Protein AF-A0A7I7SLB0-F1 (afdb_monomer_lite)

Structure (mmCIF, N/CA/C/O backbone):
data_AF-A0A7I7SLB0-F1
#
_entry.id   AF-A0A7I7SLB0-F1
#
loop_
_atom_site.group_PDB
_atom_site.id
_atom_site.type_symbol
_atom_site.label_atom_id
_atom_site.label_alt_id
_atom_site.label_comp_id
_atom_site.label_asym_id
_atom_site.label_entity_id
_atom_site.label_seq_id
_atom_site.pdbx_PDB_ins_code
_atom_site.Cartn_x
_atom_site.Cartn_y
_atom_site.Cartn_z
_atom_site.occupancy
_atom_site.B_iso_or_equiv
_atom_site.auth_seq_id
_atom_site.auth_comp_id
_atom_site.auth_asym_id
_atom_site.auth_atom_id
_atom_site.pdbx_PDB_model_num
ATOM 1 N N . MET A 1 1 ? 15.189 2.594 -5.045 1.00 56.16 1 MET A N 1
ATOM 2 C CA . MET A 1 1 ? 15.603 3.095 -3.711 1.00 56.16 1 MET A CA 1
ATOM 3 C C . MET A 1 1 ? 15.182 4.552 -3.576 1.00 56.16 1 MET A C 1
ATOM 5 O O . MET A 1 1 ? 15.086 5.201 -4.616 1.00 56.16 1 MET A O 1
ATOM 9 N N . PRO A 1 2 ? 14.857 5.050 -2.369 1.00 71.12 2 PRO A N 1
ATOM 10 C CA . PRO A 1 2 ? 14.387 6.417 -2.203 1.00 71.12 2 PRO A CA 1
ATOM 11 C C . PRO A 1 2 ? 15.541 7.383 -2.487 1.00 71.12 2 PRO A C 1
ATOM 13 O O . PRO A 1 2 ? 16.710 7.067 -2.267 1.00 71.12 2 PRO A O 1
ATOM 16 N N . THR A 1 3 ? 15.216 8.560 -3.002 1.00 75.19 3 THR A N 1
ATOM 17 C CA . THR A 1 3 ? 16.165 9.646 -3.260 1.00 75.19 3 THR A CA 1
ATOM 18 C C . THR A 1 3 ? 15.669 10.915 -2.578 1.00 75.19 3 THR A C 1
ATOM 20 O O . THR A 1 3 ? 14.543 10.964 -2.088 1.00 75.19 3 THR A O 1
ATOM 23 N N . ARG A 1 4 ? 16.473 11.986 -2.597 1.00 69.69 4 ARG A N 1
ATOM 24 C CA . ARG A 1 4 ? 16.048 13.303 -2.084 1.00 69.69 4 ARG A CA 1
ATOM 25 C C . ARG A 1 4 ? 14.762 13.831 -2.732 1.00 69.69 4 ARG A C 1
ATOM 27 O O . ARG A 1 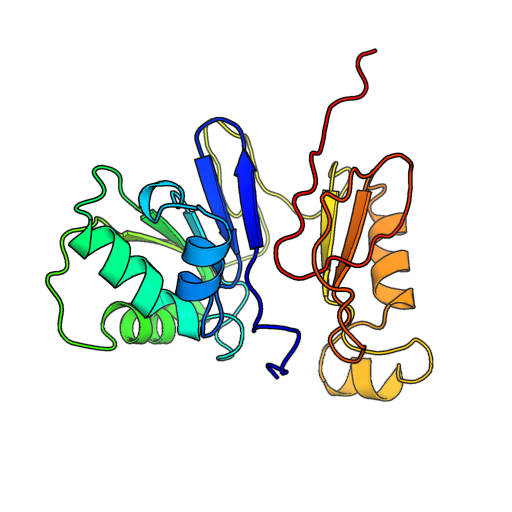4 ? 14.113 14.687 -2.149 1.00 69.69 4 ARG A O 1
ATOM 34 N N . TYR A 1 5 ? 14.420 13.342 -3.923 1.00 70.44 5 TYR A N 1
ATOM 35 C CA . TYR A 1 5 ? 13.317 13.852 -4.736 1.00 70.44 5 TYR A CA 1
ATOM 36 C C . TYR A 1 5 ? 12.238 12.798 -5.020 1.00 70.44 5 TYR A C 1
ATOM 38 O O . TYR A 1 5 ? 11.213 13.122 -5.608 1.00 70.44 5 TYR A O 1
ATOM 46 N N . ARG A 1 6 ? 12.452 11.529 -4.637 1.00 70.81 6 ARG A N 1
ATOM 47 C CA . ARG A 1 6 ? 11.485 10.440 -4.843 1.00 70.81 6 ARG A CA 1
ATOM 48 C C . ARG A 1 6 ? 11.425 9.520 -3.637 1.00 70.81 6 ARG A C 1
ATOM 50 O O . ARG A 1 6 ? 12.444 8.956 -3.243 1.00 70.81 6 ARG A O 1
ATOM 57 N N . ASN A 1 7 ? 10.222 9.313 -3.112 1.00 79.56 7 ASN A N 1
ATOM 58 C CA . ASN A 1 7 ? 9.996 8.307 -2.084 1.00 79.56 7 ASN A CA 1
ATOM 59 C C . ASN A 1 7 ? 9.904 6.885 -2.685 1.00 79.56 7 ASN A C 1
ATOM 61 O O . ASN A 1 7 ? 9.957 6.693 -3.905 1.00 79.56 7 ASN A O 1
ATOM 65 N N . HIS A 1 8 ? 9.770 5.872 -1.827 1.00 82.25 8 HIS A N 1
ATOM 66 C CA . HIS A 1 8 ? 9.360 4.523 -2.222 1.00 82.25 8 HIS A CA 1
ATOM 67 C C . HIS A 1 8 ? 7.996 4.497 -2.946 1.00 82.25 8 HIS A C 1
ATOM 69 O O . HIS A 1 8 ? 7.373 5.541 -3.128 1.00 82.25 8 HIS A O 1
ATOM 75 N N . ASN A 1 9 ? 7.582 3.327 -3.453 1.00 76.31 9 ASN A N 1
ATOM 76 C CA . ASN A 1 9 ? 6.281 3.205 -4.120 1.00 76.31 9 ASN A CA 1
ATOM 77 C C . ASN A 1 9 ? 5.134 3.576 -3.168 1.00 76.31 9 ASN A C 1
ATOM 79 O O . ASN A 1 9 ? 5.293 3.542 -1.946 1.00 76.31 9 ASN A O 1
ATOM 83 N N . GLY A 1 10 ? 4.015 3.986 -3.754 1.00 81.69 10 GLY A N 1
ATOM 84 C CA . GLY A 1 10 ? 2.812 4.374 -3.036 1.00 81.69 10 GLY A CA 1
ATOM 85 C C . GLY A 1 10 ? 1.894 5.167 -3.953 1.00 81.69 10 GLY A C 1
ATOM 86 O O . GLY A 1 10 ? 2.273 6.251 -4.395 1.00 81.69 10 GLY A O 1
ATOM 87 N N . TYR A 1 11 ? 0.707 4.634 -4.225 1.00 84.62 11 TYR A N 1
ATOM 88 C CA . TYR A 1 11 ? -0.322 5.297 -5.026 1.00 84.62 11 TYR A CA 1
ATOM 89 C C . TYR A 1 11 ? -1.647 5.221 -4.292 1.00 84.62 11 TYR A C 1
ATOM 91 O O . TYR A 1 11 ? -2.044 4.133 -3.889 1.00 84.62 11 TYR A O 1
ATOM 99 N N . LEU A 1 12 ? -2.328 6.349 -4.127 1.00 84.44 12 LEU A N 1
ATOM 100 C CA . LEU A 1 12 ? -3.707 6.353 -3.661 1.00 84.44 12 LEU A CA 1
ATOM 101 C C . LEU A 1 12 ? -4.613 6.638 -4.854 1.00 84.44 12 LEU A C 1
ATOM 103 O O . LEU A 1 12 ? -4.584 7.740 -5.396 1.00 84.44 12 LEU A O 1
ATOM 107 N N . LEU A 1 13 ? -5.411 5.649 -5.240 1.00 82.75 13 LEU A N 1
ATOM 108 C CA . LEU A 1 13 ? -6.536 5.842 -6.143 1.00 82.75 13 LEU A CA 1
ATOM 109 C C . LEU A 1 13 ? -7.750 6.224 -5.303 1.00 82.75 13 LEU A C 1
ATOM 111 O O . LEU A 1 13 ? -8.068 5.528 -4.343 1.00 82.75 13 LEU A O 1
ATOM 115 N N . ARG A 1 14 ? -8.420 7.314 -5.665 1.00 77.75 14 ARG A N 1
ATOM 116 C CA . ARG A 1 14 ? -9.717 7.686 -5.099 1.00 77.75 14 ARG A CA 1
ATOM 117 C C . ARG A 1 14 ? -10.777 7.383 -6.144 1.00 77.75 14 ARG A C 1
ATOM 119 O O . ARG A 1 14 ? -10.671 7.890 -7.258 1.00 77.75 14 ARG A O 1
ATOM 126 N N . TRP A 1 15 ? -11.748 6.558 -5.786 1.00 73.88 15 TRP A N 1
ATOM 127 C CA . TRP A 1 15 ? -12.852 6.167 -6.647 1.00 73.88 15 TRP A CA 1
ATOM 128 C C . TRP A 1 15 ? -14.144 6.266 -5.849 1.00 73.88 15 TRP A C 1
ATOM 130 O O . TRP A 1 15 ? -14.329 5.530 -4.880 1.00 73.88 15 TRP A O 1
ATOM 140 N N . ASP A 1 16 ? -15.008 7.203 -6.234 1.00 78.69 16 ASP A N 1
ATOM 141 C CA . ASP A 1 16 ? -16.176 7.597 -5.446 1.00 78.69 16 ASP A CA 1
ATOM 142 C C . ASP A 1 16 ? -15.786 7.886 -3.979 1.00 78.69 16 ASP A C 1
ATOM 144 O O . ASP A 1 16 ? -14.916 8.725 -3.714 1.00 78.69 16 ASP A O 1
ATOM 148 N N . ASP A 1 17 ? -16.395 7.168 -3.034 1.00 80.50 17 ASP A N 1
ATOM 149 C CA . ASP A 1 17 ? -16.146 7.283 -1.595 1.00 80.50 17 ASP A CA 1
ATOM 150 C C . ASP A 1 17 ? -15.058 6.316 -1.082 1.00 80.50 17 ASP A C 1
ATOM 152 O O . ASP A 1 17 ? -14.778 6.284 0.118 1.00 80.50 17 ASP A O 1
ATOM 156 N N . GLU A 1 18 ? -14.422 5.527 -1.960 1.00 79.38 18 GLU A N 1
ATOM 157 C CA . GLU A 1 18 ? -13.349 4.599 -1.595 1.00 79.38 18 GLU A CA 1
ATOM 158 C C . GLU A 1 18 ? -11.957 5.111 -1.995 1.00 79.38 18 GLU A C 1
ATOM 160 O O . GLU A 1 18 ? -11.724 5.626 -3.091 1.00 79.38 18 GLU A O 1
ATOM 165 N N . GLY A 1 19 ? -10.978 4.902 -1.114 1.00 85.50 19 GLY A N 1
ATOM 166 C CA . GLY A 1 19 ? -9.562 5.051 -1.424 1.00 85.50 19 GLY A CA 1
ATOM 167 C C . GLY A 1 19 ? -8.800 3.728 -1.371 1.00 85.50 19 GLY A C 1
ATOM 168 O O . GLY A 1 19 ? -8.801 3.013 -0.363 1.00 85.50 19 GLY A O 1
ATOM 169 N N . LEU A 1 20 ? -8.112 3.422 -2.470 1.00 88.81 20 LEU A N 1
ATOM 170 C CA . LEU A 1 20 ? -7.298 2.228 -2.660 1.00 88.81 20 LEU A CA 1
ATOM 171 C C . LEU A 1 20 ? -5.818 2.620 -2.648 1.00 88.81 20 LEU A C 1
ATOM 173 O O . LEU A 1 20 ? -5.326 3.287 -3.562 1.00 88.81 20 LEU A O 1
ATOM 177 N N . LEU A 1 21 ? -5.101 2.212 -1.603 1.00 90.88 21 LEU A N 1
ATOM 178 C CA . LEU A 1 21 ? -3.679 2.479 -1.430 1.00 90.88 21 LEU A CA 1
ATOM 179 C C . LEU A 1 21 ? -2.849 1.295 -1.933 1.00 90.88 21 LEU A C 1
ATOM 181 O O . LEU A 1 21 ? -2.798 0.246 -1.292 1.00 90.88 21 LEU A O 1
ATOM 185 N N . PHE A 1 22 ? -2.154 1.486 -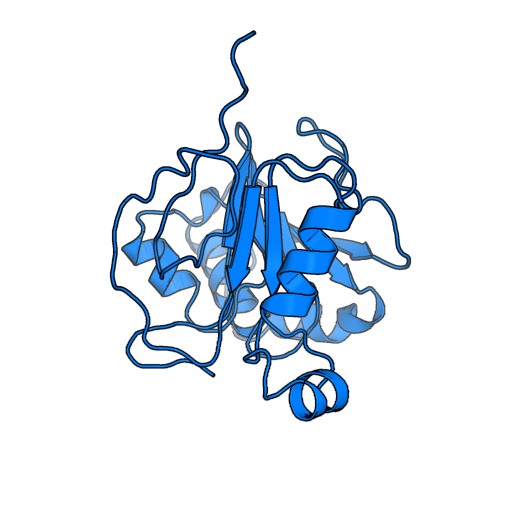3.048 1.00 89.75 22 PHE A N 1
ATOM 186 C CA . PHE A 1 22 ? -1.284 0.490 -3.660 1.00 89.75 22 PHE A CA 1
ATOM 187 C C . PHE A 1 22 ? 0.165 0.659 -3.212 1.00 89.75 22 PHE A C 1
ATOM 189 O O . PHE A 1 22 ? 0.726 1.757 -3.283 1.00 89.75 22 PHE A O 1
ATOM 196 N N . ASP A 1 23 ? 0.776 -0.451 -2.803 1.00 91.19 23 ASP A N 1
ATOM 197 C CA . ASP A 1 23 ? 2.200 -0.606 -2.517 1.00 91.19 23 ASP A CA 1
ATOM 198 C C . ASP A 1 23 ? 2.812 0.513 -1.660 1.00 91.19 23 ASP A C 1
ATOM 200 O O . ASP A 1 23 ? 3.794 1.136 -2.082 1.00 91.19 23 ASP A O 1
ATOM 204 N N . PRO A 1 24 ? 2.282 0.800 -0.453 1.00 92.94 24 PRO A N 1
ATOM 205 C CA . PRO A 1 24 ? 2.878 1.796 0.416 1.00 92.94 24 PRO A CA 1
ATOM 206 C C . PRO A 1 24 ? 4.241 1.319 0.928 1.00 92.94 24 PRO A C 1
ATOM 208 O O . PRO A 1 24 ? 4.360 0.600 1.923 1.00 92.94 24 PRO A O 1
ATOM 211 N N . GLY A 1 25 ? 5.303 1.773 0.273 1.00 91.12 25 GLY A N 1
ATOM 212 C CA . GLY A 1 25 ? 6.666 1.629 0.751 1.00 91.12 25 GLY A CA 1
ATOM 213 C C . GLY A 1 25 ? 6.981 2.549 1.935 1.00 91.12 25 GLY A C 1
ATOM 214 O O . GLY A 1 25 ? 6.149 3.311 2.434 1.00 91.12 25 GLY A O 1
ATOM 215 N N . GLY A 1 26 ? 8.225 2.481 2.415 1.00 90.75 26 GLY A N 1
ATOM 216 C CA . GLY A 1 26 ? 8.673 3.324 3.526 1.00 90.75 26 GLY A CA 1
ATOM 217 C C . GLY A 1 26 ? 8.403 4.814 3.270 1.00 90.75 26 GLY A C 1
ATOM 218 O O . GLY A 1 26 ? 8.649 5.324 2.179 1.00 90.75 26 GLY A O 1
ATOM 219 N N . GLY A 1 27 ? 7.878 5.522 4.273 1.00 88.06 27 GLY A N 1
ATOM 220 C CA . GLY A 1 27 ? 7.612 6.964 4.198 1.00 88.06 27 GLY A CA 1
ATOM 221 C C . GLY A 1 27 ? 6.264 7.372 3.586 1.00 88.06 27 GLY A C 1
ATOM 222 O O . GLY A 1 27 ? 5.954 8.563 3.618 1.00 88.06 27 GLY A O 1
ATOM 223 N N . THR A 1 28 ? 5.433 6.440 3.097 1.00 91.19 28 THR A N 1
ATOM 224 C CA . THR A 1 28 ? 4.116 6.764 2.503 1.00 91.19 28 THR A CA 1
ATOM 225 C C . THR A 1 28 ? 3.221 7.577 3.436 1.00 91.19 28 THR A C 1
ATOM 227 O O . THR A 1 28 ? 2.648 8.572 3.007 1.00 91.19 28 THR A O 1
ATOM 230 N N . ARG A 1 29 ? 3.198 7.272 4.740 1.00 91.62 29 ARG A N 1
ATOM 231 C CA . ARG A 1 29 ? 2.466 8.077 5.737 1.00 91.62 29 ARG A CA 1
ATOM 232 C C . ARG A 1 29 ? 2.903 9.548 5.746 1.00 91.62 29 ARG A C 1
ATOM 234 O O . ARG A 1 29 ? 2.075 10.441 5.867 1.00 91.62 29 ARG A O 1
ATOM 241 N N . CYS A 1 30 ? 4.203 9.821 5.630 1.00 90.25 30 CYS A N 1
ATOM 242 C CA . CYS A 1 30 ? 4.691 11.200 5.562 1.00 90.25 30 CYS A CA 1
ATOM 243 C C . CYS A 1 30 ? 4.232 11.885 4.271 1.00 90.25 30 CYS A C 1
ATOM 245 O O . CYS A 1 30 ? 3.853 13.048 4.318 1.00 90.25 30 CYS A O 1
ATOM 247 N N . GLN A 1 31 ? 4.220 11.164 3.146 1.00 86.81 31 GLN A N 1
ATOM 248 C CA . GLN A 1 31 ? 3.714 11.696 1.878 1.00 86.81 31 GLN A CA 1
ATOM 249 C C . GLN A 1 31 ? 2.215 11.998 1.936 1.00 86.81 31 GLN A C 1
ATOM 251 O O . GLN A 1 31 ? 1.805 13.054 1.475 1.00 86.81 31 GLN A O 1
ATOM 256 N N . MET A 1 32 ? 1.416 11.145 2.580 1.00 89.12 32 MET A N 1
ATOM 257 C CA . MET A 1 32 ? -0.011 11.407 2.797 1.00 89.12 32 MET A CA 1
ATOM 258 C C . MET A 1 32 ? -0.242 12.688 3.603 1.00 89.12 32 MET A C 1
ATOM 260 O O . MET A 1 32 ? -1.046 13.518 3.200 1.00 89.12 32 MET A O 1
ATOM 264 N N . VAL A 1 33 ? 0.517 12.901 4.687 1.00 89.19 33 VAL A N 1
ATOM 265 C CA . VAL A 1 33 ? 0.439 14.146 5.474 1.00 89.19 33 VAL A CA 1
ATOM 266 C C . VAL A 1 33 ? 0.789 15.368 4.622 1.00 89.19 33 VAL A C 1
ATOM 268 O O . VAL A 1 33 ? 0.081 16.368 4.681 1.00 89.19 33 VAL A O 1
ATOM 271 N N . LEU A 1 34 ? 1.852 15.290 3.814 1.00 85.56 34 LEU A N 1
ATOM 272 C CA . LEU A 1 34 ? 2.249 16.382 2.917 1.00 85.56 34 LEU A CA 1
ATOM 273 C C . LEU A 1 34 ? 1.196 16.665 1.836 1.00 85.56 34 LEU A C 1
ATOM 275 O O . LEU A 1 34 ? 1.006 17.819 1.469 1.00 85.56 34 LEU A O 1
ATOM 279 N N . ALA A 1 35 ? 0.504 15.629 1.361 1.00 80.06 35 ALA A N 1
ATOM 280 C CA . ALA A 1 35 ? -0.576 15.725 0.384 1.00 80.06 35 ALA A CA 1
ATOM 281 C C . ALA A 1 35 ? -1.946 16.064 1.008 1.00 80.06 35 ALA A C 1
ATOM 283 O O . ALA A 1 35 ? -2.939 16.137 0.292 1.00 80.06 35 ALA A O 1
ATOM 284 N N . GLY A 1 36 ? -2.037 16.250 2.331 1.00 87.38 36 GLY A N 1
ATOM 285 C CA . GLY A 1 36 ? -3.309 16.519 3.012 1.00 87.38 36 GLY A CA 1
ATOM 286 C C . GLY A 1 36 ? -4.292 15.340 3.004 1.00 87.38 36 GLY A C 1
ATOM 287 O O . GLY A 1 36 ? -5.491 15.538 3.182 1.00 87.38 36 GLY A O 1
ATOM 288 N N . VAL A 1 37 ? -3.804 14.114 2.805 1.00 90.31 37 VAL A N 1
ATOM 289 C CA . VAL A 1 37 ? -4.620 12.897 2.751 1.00 90.31 37 VAL A CA 1
ATOM 290 C C . VAL A 1 37 ? -4.703 12.253 4.144 1.00 90.31 37 VAL A C 1
ATOM 292 O O . VAL A 1 37 ? -3.669 11.847 4.687 1.00 90.31 37 VAL A O 1
ATOM 295 N N . PRO A 1 38 ? -5.904 12.121 4.739 1.00 93.69 38 PRO A N 1
ATOM 296 C CA . PRO A 1 38 ? -6.071 11.478 6.039 1.00 93.69 38 PRO A CA 1
ATOM 297 C C . PRO A 1 38 ? -5.970 9.948 5.940 1.00 93.69 38 PRO A C 1
ATOM 299 O O . PRO A 1 38 ? -6.207 9.359 4.889 1.00 93.69 38 PRO A O 1
ATOM 302 N N . ALA A 1 39 ? -5.669 9.280 7.058 1.00 94.00 39 ALA A N 1
ATOM 303 C CA . ALA A 1 39 ? -5.638 7.814 7.114 1.00 94.00 39 ALA A CA 1
ATOM 304 C C . ALA A 1 39 ? -7.022 7.173 6.889 1.00 94.00 39 ALA A C 1
ATOM 306 O O . ALA A 1 39 ? -7.097 6.070 6.357 1.00 94.00 39 ALA A O 1
ATOM 307 N N . SER A 1 40 ? -8.105 7.886 7.223 1.00 95.12 40 SER A N 1
ATOM 308 C CA . SER A 1 40 ? -9.486 7.481 6.922 1.00 95.12 40 SER A CA 1
ATOM 309 C C . SER A 1 40 ? -9.807 7.465 5.427 1.00 95.12 40 SER A C 1
ATOM 311 O O . SER A 1 40 ? -10.793 6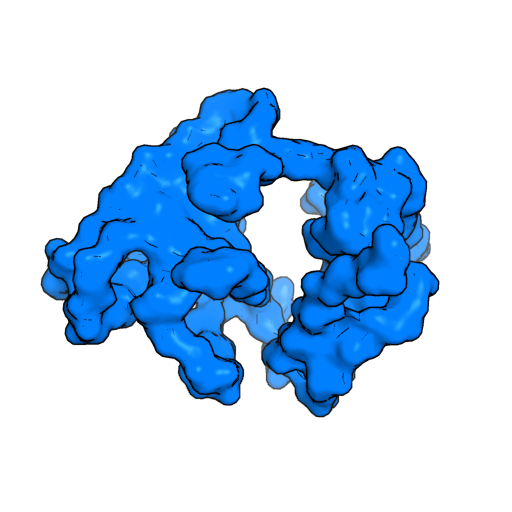.870 5.026 1.00 95.12 40 SER A O 1
ATOM 313 N N . ALA A 1 41 ? -8.976 8.071 4.575 1.00 93.62 41 ALA A N 1
ATOM 314 C CA . ALA A 1 41 ? -9.142 7.949 3.129 1.00 93.62 41 ALA A CA 1
ATOM 315 C C . ALA A 1 41 ? -8.668 6.587 2.589 1.00 93.62 41 ALA A C 1
ATOM 317 O O . ALA A 1 41 ? -8.673 6.394 1.382 1.00 93.62 41 ALA A O 1
ATOM 318 N N . VAL A 1 42 ? -8.181 5.669 3.433 1.00 95.12 42 VAL A N 1
ATOM 319 C CA . VAL A 1 42 ? -7.694 4.350 3.007 1.00 95.12 42 VAL A CA 1
ATOM 320 C C . VAL A 1 42 ? -8.708 3.284 3.398 1.00 95.12 42 VAL A C 1
ATOM 322 O O . VAL A 1 42 ? -8.741 2.838 4.542 1.00 95.12 42 VAL A O 1
ATOM 325 N N . ASN A 1 43 ? -9.504 2.840 2.431 1.00 94.06 43 ASN A N 1
ATOM 326 C CA . ASN A 1 43 ? -10.468 1.749 2.592 1.00 94.06 43 ASN A CA 1
ATOM 327 C C . ASN A 1 43 ? -9.846 0.404 2.204 1.00 94.06 43 ASN A C 1
ATOM 329 O O . ASN A 1 43 ? -10.182 -0.638 2.772 1.00 94.06 43 ASN A O 1
ATOM 333 N N . ARG A 1 44 ? -8.916 0.423 1.242 1.00 92.69 44 ARG A N 1
ATOM 334 C CA . ARG A 1 44 ? -8.235 -0.775 0.747 1.00 92.69 44 ARG A CA 1
ATOM 335 C C . ARG A 1 44 ? -6.733 -0.578 0.703 1.00 92.69 44 ARG A C 1
ATOM 337 O O . ARG A 1 44 ? -6.239 0.472 0.301 1.00 92.69 44 ARG A O 1
ATOM 344 N N . LEU A 1 45 ? -6.014 -1.615 1.104 1.00 94.19 45 LEU A N 1
ATOM 345 C CA . LEU A 1 45 ? -4.565 -1.698 1.067 1.00 94.19 45 LEU A CA 1
ATOM 346 C C . LEU A 1 45 ? -4.174 -2.813 0.100 1.00 94.19 45 LEU A C 1
ATOM 348 O O . LEU A 1 45 ? -4.426 -3.977 0.380 1.00 94.19 45 LEU A O 1
ATOM 352 N N . CYS A 1 46 ? -3.545 -2.466 -1.015 1.00 93.44 46 CYS A N 1
ATOM 353 C CA . CYS A 1 46 ? -3.217 -3.406 -2.080 1.00 93.44 46 CYS A CA 1
ATOM 354 C C . CYS A 1 46 ? -1.699 -3.565 -2.185 1.00 93.44 46 CYS A C 1
ATOM 356 O O . CYS A 1 46 ? -0.996 -2.605 -2.491 1.00 93.44 46 CYS A O 1
ATOM 358 N N . LEU A 1 47 ? -1.184 -4.767 -1.943 1.00 90.00 47 LEU A N 1
ATOM 359 C CA . LEU A 1 47 ? 0.232 -5.092 -2.087 1.00 90.00 47 LEU A CA 1
ATOM 360 C C . LEU A 1 47 ? 0.426 -6.005 -3.288 1.00 90.00 47 LEU A C 1
ATOM 362 O O . LEU A 1 47 ? -0.143 -7.090 -3.348 1.00 90.00 47 LEU A O 1
ATOM 366 N N . THR A 1 48 ? 1.282 -5.601 -4.217 1.00 84.69 48 THR A N 1
ATOM 367 C CA . THR A 1 48 ? 1.672 -6.442 -5.350 1.00 84.69 48 THR A CA 1
ATOM 368 C C . THR A 1 48 ? 2.637 -7.539 -4.907 1.00 84.69 48 THR A C 1
ATOM 370 O O . THR A 1 48 ? 2.559 -8.664 -5.390 1.00 84.69 48 THR A O 1
ATOM 373 N N . HIS A 1 49 ? 3.548 -7.229 -3.978 1.00 86.56 49 HIS A N 1
ATOM 374 C CA . HIS A 1 49 ? 4.524 -8.157 -3.402 1.00 86.56 49 HIS A CA 1
ATOM 375 C C . HIS A 1 49 ? 5.210 -7.558 -2.155 1.00 86.56 49 HIS A C 1
ATOM 377 O O . HIS A 1 49 ? 5.017 -6.394 -1.809 1.00 86.56 49 HIS A O 1
ATOM 383 N N . PHE A 1 50 ? 6.054 -8.345 -1.475 1.00 91.56 50 PHE A N 1
ATOM 384 C CA . PHE A 1 50 ? 6.638 -8.002 -0.165 1.00 91.56 50 PHE A CA 1
ATOM 385 C C . PHE A 1 50 ? 8.101 -7.533 -0.210 1.00 91.56 50 PHE A C 1
ATOM 387 O O . PHE A 1 50 ? 8.856 -7.717 0.746 1.00 91.56 50 PHE A O 1
ATOM 394 N N . HIS A 1 51 ? 8.531 -6.891 -1.299 1.00 89.81 51 HIS A N 1
ATOM 395 C CA . HIS A 1 51 ? 9.794 -6.155 -1.257 1.00 89.81 51 HIS A CA 1
ATOM 396 C C . HIS A 1 51 ? 9.627 -4.873 -0.439 1.00 89.81 51 HIS A C 1
ATOM 398 O O . HIS A 1 51 ? 8.635 -4.157 -0.569 1.00 89.81 51 HIS A O 1
ATOM 404 N N . GLY A 1 52 ? 10.631 -4.523 0.371 1.00 83.25 52 GLY A N 1
ATOM 405 C CA . GLY A 1 52 ? 10.479 -3.450 1.360 1.00 83.25 52 GLY A CA 1
ATOM 406 C C . GLY A 1 52 ? 10.091 -2.078 0.784 1.00 83.25 52 GLY A C 1
ATOM 407 O O . GLY A 1 52 ? 9.428 -1.280 1.446 1.00 83.25 52 GLY A O 1
ATOM 408 N N . TYR A 1 53 ? 10.423 -1.813 -0.481 1.00 83.94 53 TYR A N 1
ATOM 409 C CA . TYR A 1 53 ? 10.052 -0.579 -1.174 1.00 83.94 53 TYR A CA 1
ATOM 410 C C . TYR A 1 53 ? 8.588 -0.514 -1.650 1.00 83.94 53 TYR A C 1
ATOM 412 O O . TYR A 1 53 ? 8.207 0.527 -2.185 1.00 83.94 53 TYR A O 1
ATOM 420 N N . HIS A 1 54 ? 7.800 -1.571 -1.430 1.00 87.19 54 HIS A N 1
ATOM 421 C CA . HIS A 1 54 ? 6.352 -1.654 -1.663 1.00 87.19 54 HIS A CA 1
ATOM 422 C C . HIS A 1 54 ? 5.544 -1.841 -0.370 1.00 87.19 54 HIS A C 1
ATOM 424 O O . HIS A 1 54 ? 4.368 -1.514 -0.348 1.00 87.19 54 HIS A O 1
ATOM 430 N N . CYS A 1 55 ? 6.138 -2.365 0.709 1.00 94.44 55 CYS A N 1
ATOM 431 C CA . CYS A 1 55 ? 5.348 -2.806 1.867 1.00 94.44 55 CYS A CA 1
ATOM 432 C C . CYS A 1 55 ? 5.778 -2.230 3.227 1.00 94.44 55 CYS A C 1
ATOM 434 O O . CYS A 1 55 ? 5.043 -2.365 4.202 1.00 94.44 55 CYS A O 1
ATOM 436 N N . LEU A 1 56 ? 6.938 -1.569 3.346 1.00 95.88 56 LEU A N 1
ATOM 437 C CA . LEU A 1 56 ? 7.394 -1.042 4.647 1.00 95.88 56 LEU A CA 1
ATOM 438 C C . LEU A 1 56 ? 6.575 0.152 5.168 1.00 95.88 56 LEU A C 1
ATOM 440 O O . LEU A 1 56 ? 6.777 0.579 6.302 1.00 95.88 56 LEU A O 1
ATOM 444 N N . GLY A 1 57 ? 5.659 0.702 4.374 1.00 95.69 57 GLY A N 1
ATOM 445 C CA . GLY A 1 57 ? 4.702 1.718 4.809 1.00 95.69 57 GLY A CA 1
ATOM 446 C C . GLY A 1 57 ? 3.472 1.137 5.506 1.00 95.69 57 GLY A C 1
ATOM 447 O O . GLY A 1 57 ? 2.857 1.850 6.296 1.00 95.69 57 GLY A O 1
ATOM 448 N N . VAL A 1 58 ? 3.153 -0.145 5.284 1.00 97.69 58 VAL A N 1
ATOM 449 C CA . VAL A 1 58 ? 1.981 -0.834 5.858 1.00 97.69 58 VAL A CA 1
ATOM 450 C C . VAL A 1 58 ? 1.850 -0.652 7.375 1.00 97.69 58 VAL A C 1
ATOM 452 O O . VAL A 1 58 ? 0.774 -0.232 7.804 1.00 97.69 58 VAL A O 1
ATOM 455 N N . PRO A 1 59 ? 2.903 -0.868 8.196 1.00 97.88 59 PRO A N 1
ATOM 456 C CA . PRO A 1 59 ? 2.777 -0.708 9.644 1.00 97.88 59 PRO A CA 1
ATOM 457 C C . PRO A 1 59 ? 2.339 0.712 10.020 1.00 97.88 59 PRO A C 1
ATOM 459 O O . PRO A 1 59 ? 1.454 0.897 10.848 1.00 97.88 59 PRO A O 1
ATOM 462 N N . GLY A 1 60 ? 2.911 1.726 9.362 1.00 96.06 60 GLY A N 1
ATOM 463 C CA . GLY A 1 60 ? 2.608 3.130 9.636 1.00 96.06 60 GLY A CA 1
ATOM 464 C C . GLY A 1 60 ? 1.197 3.549 9.221 1.00 96.06 60 GLY A C 1
ATOM 465 O O . GLY A 1 60 ? 0.642 4.448 9.847 1.00 96.06 60 GLY A O 1
ATOM 466 N N . ILE A 1 61 ? 0.621 2.911 8.198 1.00 97.00 61 ILE A N 1
ATOM 467 C CA . ILE A 1 61 ? -0.775 3.129 7.796 1.00 97.00 61 ILE A CA 1
ATOM 468 C C . ILE A 1 61 ? -1.717 2.525 8.835 1.00 97.00 61 ILE A C 1
ATOM 470 O O . ILE A 1 61 ? -2.514 3.256 9.410 1.00 97.00 61 ILE A O 1
ATOM 474 N N . ILE A 1 62 ? -1.566 1.234 9.150 1.00 97.94 62 ILE A N 1
ATOM 475 C CA . ILE A 1 62 ? -2.451 0.525 10.091 1.00 97.94 62 ILE A CA 1
ATOM 476 C C . ILE A 1 62 ? -2.411 1.176 11.476 1.00 97.94 62 ILE A C 1
ATOM 478 O O . ILE A 1 62 ? -3.449 1.492 12.052 1.00 97.94 62 ILE A O 1
ATOM 482 N N . GLN A 1 63 ? -1.211 1.451 11.991 1.00 97.44 63 GLN A N 1
ATOM 483 C CA . GLN A 1 63 ? -1.050 2.090 13.298 1.00 97.44 63 GLN A CA 1
ATOM 484 C C . GLN A 1 63 ? -1.679 3.479 13.334 1.00 97.44 63 GLN A C 1
ATOM 486 O O . GLN A 1 63 ? -2.260 3.865 14.349 1.00 97.44 63 GLN A O 1
ATOM 491 N N . ARG A 1 64 ? -1.574 4.236 12.234 1.00 96.69 64 ARG A N 1
ATOM 492 C CA . ARG A 1 64 ? -2.188 5.557 12.156 1.00 96.69 64 ARG A CA 1
ATOM 493 C C . ARG A 1 64 ? -3.709 5.464 12.103 1.00 96.69 64 ARG A C 1
ATOM 495 O O . ARG A 1 64 ? -4.353 6.209 12.830 1.00 96.69 64 ARG A O 1
ATOM 502 N N . SER A 1 65 ? -4.266 4.544 11.321 1.00 97.69 65 SER A N 1
ATOM 503 C CA . SER A 1 65 ? -5.714 4.325 11.257 1.00 97.69 65 SER A CA 1
ATOM 504 C C . SER A 1 65 ? -6.291 3.892 12.609 1.00 97.69 65 SER A C 1
ATOM 506 O O . SER A 1 65 ? -7.329 4.405 13.021 1.00 97.69 65 SER A O 1
ATOM 508 N N . SER A 1 66 ? -5.585 3.032 13.351 1.00 97.69 66 SER A N 1
ATOM 509 C CA . SER A 1 66 ? -5.960 2.678 14.725 1.00 97.69 66 SER A CA 1
ATOM 510 C C . SER A 1 66 ? -5.894 3.870 15.685 1.00 97.69 66 SER A C 1
ATOM 512 O O . SER A 1 66 ? -6.816 4.088 16.476 1.00 97.69 66 SER A O 1
ATOM 514 N N . LEU A 1 67 ? -4.826 4.674 15.606 1.00 96.88 67 LEU A N 1
ATOM 515 C CA . LEU A 1 67 ? -4.660 5.872 16.435 1.00 96.88 67 LEU A CA 1
ATOM 516 C C . LEU A 1 67 ? -5.771 6.900 16.185 1.00 96.88 67 LEU A C 1
ATOM 518 O O . LEU A 1 67 ? -6.308 7.459 17.140 1.00 96.88 67 LEU A O 1
ATOM 522 N N . ASP A 1 68 ? -6.122 7.117 14.918 1.00 96.88 68 ASP A N 1
ATOM 523 C CA . ASP A 1 68 ? -7.177 8.043 14.497 1.00 96.88 68 ASP A CA 1
ATOM 524 C C . ASP A 1 68 ? -8.590 7.466 14.721 1.00 96.88 68 ASP A C 1
ATOM 526 O O . ASP A 1 68 ? -9.572 8.183 14.542 1.00 96.88 68 ASP A O 1
ATOM 530 N N . ARG A 1 69 ? -8.700 6.199 15.157 1.00 96.88 69 ARG A N 1
ATOM 531 C CA . ARG A 1 69 ? -9.962 5.469 15.369 1.00 96.88 69 ARG A CA 1
ATOM 532 C C . ARG A 1 69 ? -10.867 5.495 14.139 1.00 96.88 69 ARG A C 1
ATOM 534 O O . ARG A 1 69 ? -12.057 5.780 14.251 1.00 96.88 69 ARG A O 1
ATOM 541 N N . VAL A 1 70 ? -10.283 5.194 12.981 1.00 97.19 70 VAL A N 1
ATOM 542 C CA . VAL A 1 70 ? -11.033 5.020 11.732 1.00 97.19 70 VAL A CA 1
ATOM 543 C C . VAL A 1 70 ? -12.175 4.024 11.964 1.00 97.19 70 VAL A C 1
ATOM 545 O O . VAL A 1 70 ? -11.967 2.955 12.540 1.00 97.19 70 VAL A O 1
ATOM 548 N N . ASP A 1 71 ? -13.383 4.412 11.565 1.00 96.06 71 ASP A N 1
ATOM 549 C CA . ASP A 1 71 ? -14.644 3.741 11.900 1.00 96.06 71 ASP A CA 1
ATOM 550 C C . ASP A 1 71 ? -15.054 2.652 10.897 1.00 96.06 71 ASP A C 1
ATOM 552 O O . ASP A 1 71 ? -15.990 1.892 11.149 1.00 96.06 71 ASP A O 1
ATOM 556 N N . HIS A 1 72 ? -14.319 2.524 9.794 1.00 95.25 72 HIS A N 1
ATOM 557 C CA . HIS A 1 72 ? -14.477 1.465 8.807 1.00 95.25 72 HIS A CA 1
ATOM 558 C C . HIS A 1 72 ? -13.264 0.519 8.794 1.00 95.25 72 HIS A C 1
ATOM 560 O O . HIS A 1 72 ? -12.140 0.920 9.112 1.00 95.25 72 HIS A O 1
ATOM 566 N N . PRO A 1 73 ? -13.453 -0.756 8.407 1.00 96.88 73 PRO A N 1
ATOM 567 C CA . PRO A 1 73 ? -12.334 -1.665 8.235 1.00 96.88 73 PRO A CA 1
ATOM 568 C C . PRO A 1 73 ? -11.480 -1.281 7.018 1.00 96.88 73 PRO A C 1
ATOM 570 O O . PRO A 1 73 ? -11.956 -0.652 6.071 1.00 96.88 73 PRO A O 1
ATOM 573 N N . ILE A 1 74 ? -10.225 -1.725 7.031 1.00 97.44 74 ILE A N 1
ATOM 574 C CA . ILE A 1 74 ? -9.321 -1.709 5.880 1.00 97.44 74 ILE A CA 1
ATOM 575 C C . ILE A 1 74 ? -9.286 -3.117 5.289 1.00 97.44 74 ILE A C 1
ATOM 577 O O . ILE A 1 74 ? -8.937 -4.072 5.986 1.00 97.44 74 ILE A O 1
ATOM 581 N N . SER A 1 75 ? -9.622 -3.255 4.007 1.00 96.06 75 SER A N 1
ATOM 582 C CA . SER A 1 75 ? -9.477 -4.531 3.291 1.00 96.06 75 SER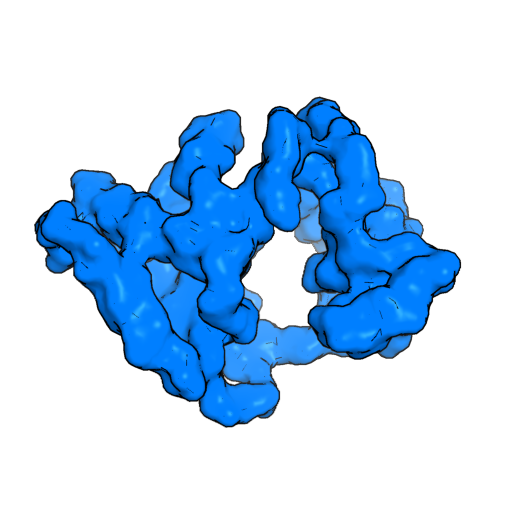 A CA 1
ATOM 583 C C . SER A 1 75 ? -8.067 -4.634 2.710 1.00 96.06 75 SER A C 1
ATOM 585 O O . SER A 1 75 ? -7.643 -3.755 1.961 1.00 96.06 75 SER A O 1
ATOM 587 N N . ALA A 1 76 ? -7.318 -5.663 3.087 1.00 96.19 76 ALA A N 1
ATOM 588 C CA . ALA A 1 76 ? -5.929 -5.863 2.710 1.00 96.19 76 ALA A CA 1
ATOM 589 C C . ALA A 1 76 ? -5.799 -6.970 1.660 1.00 96.19 76 ALA A C 1
ATOM 591 O O . ALA A 1 76 ? -5.999 -8.142 1.963 1.00 96.19 76 ALA A O 1
ATOM 592 N N . HIS A 1 77 ? -5.400 -6.578 0.455 1.00 92.81 77 HIS A N 1
ATOM 593 C CA . HIS A 1 77 ? -5.192 -7.438 -0.705 1.00 92.81 77 HIS A CA 1
ATOM 594 C C . HIS A 1 77 ? -3.709 -7.692 -0.912 1.00 92.81 77 HIS A C 1
ATOM 596 O O . HIS A 1 77 ? -2.923 -6.747 -0.992 1.00 92.81 77 HIS A O 1
ATOM 602 N N . PHE A 1 78 ? -3.305 -8.954 -1.001 1.00 90.81 78 PHE A N 1
ATOM 603 C CA . PHE A 1 78 ? -1.903 -9.331 -1.193 1.00 90.81 78 PHE A CA 1
ATOM 604 C C . PHE A 1 78 ? -1.778 -10.773 -1.701 1.00 90.81 78 PHE A C 1
ATOM 606 O O . PHE A 1 78 ? -2.688 -11.565 -1.476 1.00 90.81 78 PHE A O 1
ATOM 613 N N . PRO A 1 79 ? -0.659 -11.173 -2.336 1.00 91.38 79 PRO A N 1
ATOM 614 C CA . PRO A 1 79 ? -0.450 -12.566 -2.723 1.00 91.38 79 PRO A CA 1
ATOM 615 C C . PRO A 1 79 ? -0.530 -13.502 -1.514 1.00 91.38 79 PRO A C 1
ATOM 617 O O . PRO A 1 79 ? 0.165 -13.273 -0.520 1.00 91.38 79 PRO A O 1
ATOM 620 N N . ALA A 1 80 ? -1.310 -14.583 -1.607 1.00 92.56 80 ALA A N 1
ATOM 621 C CA . ALA A 1 80 ? -1.509 -15.535 -0.507 1.00 92.56 80 ALA A CA 1
ATOM 622 C C . ALA A 1 80 ? -0.185 -16.110 0.034 1.00 92.56 80 ALA A C 1
ATOM 624 O O . ALA A 1 80 ? -0.007 -16.276 1.242 1.00 92.56 80 ALA A O 1
ATOM 625 N N . SER A 1 81 ? 0.803 -16.305 -0.847 1.00 93.50 81 SER A N 1
ATOM 626 C CA . SER A 1 81 ? 2.167 -16.732 -0.497 1.00 93.50 81 SER A CA 1
ATOM 627 C C . SER A 1 81 ? 2.900 -15.774 0.456 1.00 93.50 81 SER A C 1
ATOM 629 O O . SER A 1 81 ? 3.863 -16.157 1.121 1.00 93.50 81 SER A O 1
ATOM 631 N N . GLY A 1 82 ? 2.449 -14.524 0.550 1.00 93.38 82 GLY A N 1
ATOM 632 C CA . GLY A 1 82 ? 3.015 -13.481 1.391 1.00 93.38 82 GLY A CA 1
ATOM 633 C C . GLY A 1 82 ? 2.308 -13.263 2.731 1.00 93.38 82 GLY A C 1
ATOM 634 O O . GLY A 1 82 ? 2.735 -12.383 3.476 1.00 93.38 82 GLY A O 1
ATOM 635 N N . ALA A 1 83 ? 1.295 -14.060 3.089 1.00 96.69 83 ALA A N 1
ATOM 636 C CA . ALA A 1 83 ? 0.508 -13.875 4.316 1.00 96.69 83 ALA A CA 1
ATOM 637 C C . ALA A 1 83 ? 1.365 -13.741 5.590 1.00 96.69 83 ALA A C 1
ATOM 639 O O . ALA A 1 83 ? 1.139 -12.858 6.417 1.00 96.69 83 ALA A O 1
ATOM 640 N N . GLN A 1 84 ? 2.432 -14.541 5.720 1.00 97.75 84 GLN A N 1
ATOM 641 C CA . GLN A 1 84 ? 3.353 -14.434 6.859 1.00 97.75 84 GLN A CA 1
ATOM 642 C C . GLN A 1 84 ? 4.048 -13.061 6.931 1.00 97.75 84 GLN A C 1
ATOM 644 O O . GLN A 1 84 ? 4.284 -12.533 8.020 1.00 97.75 84 GLN A O 1
ATOM 649 N N . HIS A 1 85 ? 4.400 -12.481 5.785 1.00 97.81 85 HIS A N 1
ATOM 650 C CA . HIS A 1 85 ? 5.022 -11.161 5.720 1.00 97.81 85 HIS A CA 1
ATOM 651 C C . HIS A 1 85 ? 4.015 -10.069 6.080 1.00 97.81 85 HIS A C 1
ATOM 653 O O . HIS A 1 85 ? 4.364 -9.162 6.833 1.00 97.81 85 HIS A O 1
ATOM 659 N N . PHE A 1 86 ? 2.767 -10.187 5.616 1.00 98.00 86 PHE A N 1
ATOM 660 C CA . PHE A 1 86 ? 1.698 -9.262 5.991 1.00 98.00 86 PHE A CA 1
ATOM 661 C C . PHE A 1 86 ? 1.454 -9.259 7.502 1.00 98.00 86 PHE A C 1
ATOM 663 O O . PHE A 1 86 ? 1.507 -8.198 8.123 1.00 98.00 86 PHE A O 1
ATOM 670 N N . ALA A 1 87 ? 1.308 -10.439 8.113 1.00 97.50 87 ALA A N 1
ATOM 671 C CA . ALA A 1 87 ? 1.121 -10.572 9.557 1.00 97.50 87 ALA A CA 1
ATOM 672 C C . ALA A 1 87 ? 2.264 -9.911 10.353 1.00 97.50 87 ALA A C 1
ATOM 674 O O . ALA A 1 87 ? 2.028 -9.190 11.324 1.00 97.50 87 ALA A O 1
ATOM 675 N N . ARG A 1 88 ? 3.516 -10.088 9.902 1.00 97.81 88 ARG A N 1
ATOM 676 C CA . AR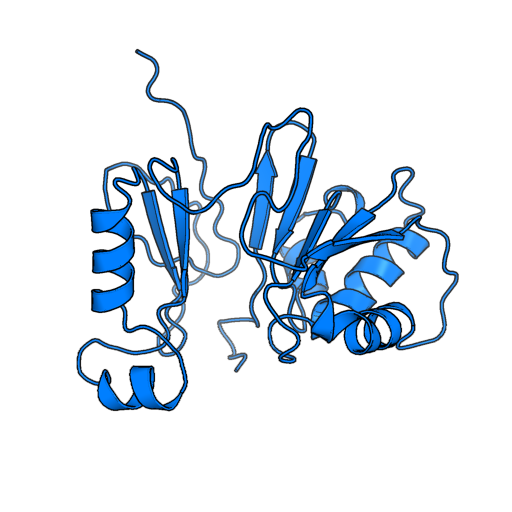G A 1 88 ? 4.693 -9.433 10.501 1.00 97.81 88 ARG A CA 1
ATOM 677 C C . ARG A 1 88 ? 4.668 -7.914 10.345 1.00 97.81 88 ARG A C 1
ATOM 679 O O . ARG A 1 88 ? 5.046 -7.218 11.278 1.00 97.81 88 ARG A O 1
ATOM 686 N N . LEU A 1 89 ? 4.249 -7.395 9.191 1.00 97.50 89 LEU A N 1
ATOM 687 C CA . LEU A 1 89 ? 4.144 -5.951 8.957 1.00 97.50 89 LEU A CA 1
ATOM 688 C C . LEU A 1 89 ? 3.040 -5.327 9.815 1.00 97.50 89 LEU A C 1
ATOM 690 O O . LEU A 1 89 ? 3.274 -4.312 10.468 1.00 97.50 89 LEU A O 1
ATOM 694 N N . ARG A 1 90 ? 1.860 -5.953 9.864 1.00 96.62 90 ARG A N 1
ATOM 695 C CA . ARG A 1 90 ? 0.723 -5.495 10.674 1.00 96.62 90 ARG A CA 1
ATOM 696 C C . ARG A 1 90 ? 1.096 -5.346 12.149 1.00 96.62 90 ARG A C 1
ATOM 698 O O . ARG A 1 90 ? 0.724 -4.359 12.776 1.00 96.62 90 ARG A O 1
ATOM 705 N N . HIS A 1 91 ? 1.884 -6.281 12.676 1.00 96.56 91 HIS A N 1
ATOM 706 C CA . HIS A 1 91 ? 2.290 -6.316 14.083 1.00 96.56 91 HIS A CA 1
ATOM 707 C C . HIS A 1 91 ? 3.783 -6.021 14.290 1.00 96.56 91 HIS A C 1
ATOM 709 O O . HIS A 1 91 ? 4.404 -6.538 15.216 1.00 96.56 91 HIS A O 1
ATOM 715 N N . ALA A 1 92 ? 4.376 -5.180 13.436 1.00 94.94 92 ALA A N 1
ATOM 716 C CA . ALA A 1 92 ? 5.812 -4.892 13.473 1.00 94.94 92 ALA A CA 1
ATOM 717 C C . ALA A 1 92 ? 6.275 -4.162 14.750 1.00 94.94 92 ALA A C 1
ATOM 719 O O . ALA A 1 92 ? 7.460 -4.189 15.082 1.00 94.94 92 ALA A O 1
ATOM 720 N N . SER A 1 93 ? 5.366 -3.489 15.459 1.00 95.94 93 SER A N 1
ATOM 721 C CA . SER A 1 93 ? 5.644 -2.805 16.724 1.00 95.94 93 SER A CA 1
ATOM 722 C C . SER A 1 93 ? 4.407 -2.773 17.620 1.00 95.94 93 SER A C 1
ATOM 724 O O . SER A 1 93 ? 3.310 -3.123 17.194 1.00 95.94 93 SER A O 1
ATOM 726 N N . ILE A 1 94 ? 4.582 -2.336 18.867 1.00 96.38 94 ILE A N 1
ATOM 727 C CA . ILE A 1 94 ? 3.499 -2.211 19.850 1.00 96.38 94 ILE A CA 1
ATOM 728 C C . ILE A 1 94 ? 2.599 -1.023 19.483 1.00 96.38 94 ILE A C 1
ATOM 730 O O . ILE A 1 94 ? 3.094 0.080 19.255 1.00 96.38 94 ILE A O 1
ATOM 734 N N . PHE A 1 95 ? 1.286 -1.244 19.461 1.00 97.12 95 PHE A N 1
ATOM 735 C CA . PHE A 1 95 ? 0.245 -0.223 19.330 1.00 97.12 95 PHE A CA 1
ATOM 736 C C . PHE A 1 95 ? -1.099 -0.794 19.803 1.00 97.12 95 PHE A C 1
ATOM 738 O O . PHE A 1 95 ? -1.225 -1.998 20.028 1.00 97.12 95 PHE A O 1
ATOM 745 N N . TYR A 1 96 ? -2.107 0.064 19.946 1.00 96.56 96 TYR A N 1
ATOM 746 C CA . TYR A 1 96 ? -3.481 -0.383 20.157 1.00 96.56 96 TYR A CA 1
ATOM 747 C C . TYR A 1 96 ? -4.085 -0.760 18.804 1.00 96.56 96 TYR A C 1
ATOM 749 O O . TYR A 1 96 ? -4.372 0.127 18.006 1.00 96.56 96 TYR A O 1
ATOM 757 N N . ASP A 1 97 ? -4.242 -2.054 18.531 1.00 96.12 97 ASP A N 1
ATOM 758 C CA . ASP A 1 97 ? -4.835 -2.535 17.278 1.00 96.12 97 ASP A CA 1
ATOM 759 C C . ASP A 1 97 ? -6.364 -2.437 17.345 1.00 96.12 97 ASP A C 1
ATOM 761 O O . ASP A 1 97 ? -7.041 -3.347 17.820 1.00 96.12 97 ASP A O 1
ATOM 765 N N . THR A 1 98 ? -6.896 -1.271 16.974 1.00 96.50 98 THR A N 1
ATOM 766 C CA . THR A 1 98 ? -8.326 -0.942 17.075 1.00 96.50 98 THR A CA 1
ATOM 767 C C . THR A 1 98 ? -9.030 -0.907 15.726 1.00 96.50 98 THR A C 1
ATOM 769 O O . THR A 1 98 ? -10.236 -1.141 15.682 1.00 96.50 98 THR A O 1
ATOM 772 N N . VAL A 1 99 ? -8.316 -0.617 14.634 1.00 97.69 99 VAL A N 1
ATOM 773 C CA . VAL A 1 99 ? -8.901 -0.637 13.291 1.00 97.69 99 VAL A CA 1
ATOM 774 C C . VAL A 1 99 ? -9.144 -2.079 12.849 1.00 97.69 99 VAL A C 1
ATOM 776 O O . VAL A 1 99 ? -8.292 -2.954 13.006 1.00 97.69 99 VAL A O 1
ATOM 779 N N . GLY A 1 100 ? -10.310 -2.345 12.265 1.00 97.62 100 GLY A N 1
ATOM 780 C CA . GLY A 1 100 ? -10.557 -3.634 11.630 1.00 97.62 100 GLY A CA 1
ATOM 781 C C . GLY A 1 100 ? -9.676 -3.784 10.390 1.00 97.62 100 GLY A C 1
ATOM 782 O O . GLY A 1 100 ? -9.714 -2.933 9.509 1.00 97.62 100 GLY A O 1
ATOM 783 N N . VAL A 1 101 ? -8.914 -4.873 10.286 1.00 97.62 101 VAL A N 1
ATOM 784 C CA . VAL A 1 101 ? -8.209 -5.242 9.048 1.00 97.62 101 VAL A CA 1
ATOM 785 C C . VAL A 1 101 ? -8.772 -6.569 8.558 1.00 97.62 101 VAL A C 1
ATOM 787 O O . VAL A 1 101 ? -8.666 -7.578 9.257 1.00 97.62 101 VAL A O 1
ATOM 790 N N . ARG A 1 102 ? -9.391 -6.559 7.374 1.00 97.38 102 ARG A N 1
ATOM 791 C CA . ARG A 1 102 ? -9.888 -7.761 6.696 1.00 97.38 102 ARG A CA 1
ATOM 792 C C . ARG A 1 102 ? -8.855 -8.201 5.670 1.00 97.38 102 ARG A C 1
ATOM 794 O O . ARG A 1 102 ? -8.584 -7.465 4.734 1.00 97.38 102 ARG A O 1
ATOM 801 N N . GLU A 1 103 ? -8.285 -9.381 5.844 1.00 96.62 103 GLU A N 1
ATOM 802 C CA . GLU A 1 103 ? -7.308 -9.936 4.906 1.00 96.62 103 GLU A CA 1
ATOM 803 C C . GLU A 1 103 ? -8.034 -10.663 3.764 1.00 96.62 103 GLU A C 1
ATOM 805 O O . GLU A 1 103 ? -8.847 -11.552 4.012 1.00 96.62 103 GLU A O 1
ATOM 810 N N . GLU A 1 104 ? -7.745 -10.269 2.525 1.00 93.25 104 GLU A N 1
ATOM 811 C CA . GLU A 1 104 ? -8.302 -10.807 1.278 1.00 93.25 104 GLU A CA 1
ATOM 812 C C . GLU A 1 104 ? -7.125 -11.285 0.391 1.00 93.25 104 GLU A C 1
ATOM 814 O O . GLU A 1 104 ? -6.725 -10.609 -0.559 1.00 93.25 104 GLU A O 1
ATOM 819 N N . PRO A 1 105 ? -6.465 -12.409 0.748 1.00 91.94 105 PRO A N 1
ATOM 820 C CA . PRO A 1 105 ? -5.308 -12.907 0.012 1.00 91.94 105 PRO A CA 1
ATOM 821 C C . PRO A 1 105 ? -5.686 -13.417 -1.387 1.00 91.94 105 PRO A C 1
ATOM 823 O O . PRO A 1 105 ? -6.688 -14.105 -1.567 1.00 91.94 105 PRO A O 1
ATOM 826 N N . ILE A 1 106 ? -4.832 -13.132 -2.370 1.00 86.75 106 ILE A N 1
ATOM 827 C CA . ILE A 1 106 ? -5.022 -13.497 -3.776 1.00 86.75 106 ILE A CA 1
ATOM 828 C C . ILE A 1 106 ? -4.233 -14.772 -4.090 1.00 86.75 106 ILE A C 1
ATOM 830 O O . ILE A 1 106 ? -3.002 -14.792 -3.978 1.00 86.75 106 ILE A O 1
ATOM 834 N N . GLU A 1 107 ? -4.938 -15.838 -4.475 1.00 84.38 107 GLU A N 1
ATOM 835 C CA . GLU A 1 107 ? -4.343 -17.150 -4.785 1.00 84.38 107 GLU A CA 1
ATOM 836 C C . GLU A 1 107 ? -3.996 -17.334 -6.267 1.00 84.38 107 GLU A C 1
ATOM 838 O O . GLU A 1 107 ? -3.046 -18.043 -6.600 1.00 84.38 107 GLU A O 1
ATOM 843 N N . ALA A 1 108 ? -4.746 -16.689 -7.159 1.00 76.44 108 ALA A N 1
ATOM 844 C CA . ALA A 1 108 ? -4.603 -16.824 -8.602 1.00 76.44 108 ALA A CA 1
ATOM 845 C C . ALA A 1 108 ? -4.921 -15.503 -9.311 1.00 76.44 108 ALA A C 1
ATOM 847 O O . ALA A 1 108 ? -5.512 -14.596 -8.728 1.00 76.44 108 ALA A O 1
ATOM 848 N N . ALA A 1 109 ? -4.523 -15.401 -10.580 1.00 69.56 109 ALA A N 1
ATOM 849 C CA . ALA A 1 109 ? -4.899 -14.272 -11.422 1.00 69.56 109 ALA A CA 1
ATOM 850 C C . ALA A 1 109 ? -6.428 -14.204 -11.584 1.00 69.56 109 ALA A C 1
ATOM 852 O O . ALA A 1 109 ? -7.080 -15.228 -11.784 1.00 69.56 109 ALA A O 1
ATOM 853 N N . GLY A 1 110 ? -6.976 -12.994 -11.512 1.00 63.31 110 GLY A N 1
ATOM 854 C CA . GLY A 1 110 ? -8.409 -12.729 -11.581 1.00 63.31 110 GLY A CA 1
ATOM 855 C C . GLY A 1 110 ? -8.756 -11.425 -10.861 1.00 63.31 110 GLY A C 1
ATOM 856 O O . GLY A 1 110 ? -7.842 -10.679 -10.490 1.00 63.31 110 GLY A O 1
ATOM 857 N N . PRO A 1 111 ? -10.054 -11.155 -10.652 1.00 62.69 111 PRO A N 1
ATOM 858 C CA . PRO A 1 111 ? -10.512 -10.007 -9.887 1.00 62.69 111 PRO A CA 1
ATOM 859 C C . PRO A 1 111 ? -9.854 -9.898 -8.512 1.00 62.69 111 PRO A C 1
ATOM 861 O O . PRO A 1 111 ? -9.909 -10.841 -7.723 1.00 62.69 111 PRO A O 1
ATOM 864 N N . VAL A 1 112 ? -9.263 -8.739 -8.207 1.00 62.72 112 VAL A N 1
ATOM 865 C CA . VAL A 1 112 ? -8.628 -8.495 -6.896 1.00 62.72 112 VAL A CA 1
ATOM 866 C C . VAL A 1 112 ? -9.650 -7.995 -5.879 1.00 62.72 112 VAL A C 1
ATOM 868 O O . VAL A 1 112 ? -9.585 -8.344 -4.707 1.00 62.72 112 VAL A O 1
ATOM 871 N N . ALA A 1 113 ? -10.622 -7.194 -6.315 1.00 60.94 113 ALA A N 1
ATOM 872 C CA . ALA A 1 113 ? -11.702 -6.714 -5.468 1.00 60.94 113 ALA A CA 1
ATOM 873 C C . ALA A 1 113 ? -12.995 -6.551 -6.273 1.00 60.94 113 ALA A C 1
ATOM 875 O O . ALA A 1 113 ? -12.975 -6.119 -7.426 1.00 60.94 113 ALA A O 1
ATOM 876 N N . VAL A 1 114 ? -14.118 -6.870 -5.629 1.00 59.72 114 VAL A N 1
ATOM 877 C CA . VAL A 1 114 ? -15.468 -6.612 -6.136 1.00 59.72 114 VAL A CA 1
ATOM 878 C C . VAL A 1 114 ? -16.198 -5.768 -5.097 1.00 59.72 114 VAL A C 1
ATOM 880 O O . VAL A 1 114 ? -16.254 -6.138 -3.922 1.00 59.72 114 VAL A O 1
ATOM 883 N N . GLY A 1 115 ? -16.736 -4.624 -5.508 1.00 58.09 115 GLY A N 1
ATOM 884 C CA . GLY A 1 115 ? -17.455 -3.711 -4.622 1.00 58.09 115 GLY A CA 1
ATOM 885 C C . GLY A 1 115 ? -18.404 -2.791 -5.378 1.00 58.09 115 GLY A C 1
ATOM 886 O O . GLY A 1 115 ? -18.661 -2.989 -6.563 1.00 58.09 115 GLY A O 1
ATOM 887 N N . ALA A 1 116 ? -18.918 -1.765 -4.696 1.00 45.09 116 ALA A N 1
ATOM 888 C CA . ALA A 1 116 ? -19.771 -0.754 -5.330 1.00 45.09 116 ALA A CA 1
ATOM 889 C C . ALA A 1 116 ? -19.052 -0.009 -6.477 1.00 45.09 116 ALA A C 1
ATOM 891 O O . ALA A 1 116 ? -19.708 0.458 -7.399 1.00 45.09 116 ALA A O 1
ATOM 892 N N . PHE A 1 117 ? -17.714 0.012 -6.452 1.00 45.06 117 PHE A N 1
ATOM 893 C CA . PHE A 1 117 ? -16.823 0.535 -7.496 1.00 45.06 117 PHE A CA 1
ATOM 894 C C . PHE A 1 117 ? -16.594 -0.426 -8.687 1.00 45.06 117 PHE A C 1
ATOM 896 O O . PHE A 1 117 ? -15.805 -0.115 -9.573 1.00 45.06 117 PHE A O 1
ATOM 903 N N . GLY A 1 118 ? -17.237 -1.600 -8.724 1.00 51.22 118 GLY A N 1
ATOM 904 C CA . GLY A 1 118 ? -17.087 -2.586 -9.802 1.00 51.22 118 GLY A CA 1
ATOM 905 C C . GLY A 1 118 ? -16.061 -3.693 -9.521 1.00 51.22 118 GLY A C 1
ATOM 906 O O . GLY A 1 118 ? -15.791 -4.028 -8.365 1.00 51.22 118 GLY A O 1
ATOM 907 N N . VAL A 1 119 ? -15.547 -4.306 -10.594 1.00 39.09 119 VAL A N 1
ATOM 908 C CA . VAL A 1 119 ? -14.585 -5.426 -10.585 1.00 39.09 119 VAL A CA 1
ATOM 909 C C . VAL A 1 119 ? -13.217 -4.911 -11.039 1.00 39.09 119 VAL A C 1
ATOM 911 O O . VAL A 1 119 ? -13.122 -4.296 -12.097 1.00 39.09 119 VAL A O 1
ATOM 914 N N . SER A 1 120 ? -12.150 -5.178 -10.281 1.00 48.91 120 SER A N 1
ATOM 915 C CA . SER A 1 120 ? -10.778 -4.866 -10.705 1.00 48.91 120 SER A CA 1
ATOM 916 C C . SER A 1 120 ? -10.107 -6.057 -11.402 1.00 48.91 120 SER A C 1
ATOM 918 O O . SER A 1 120 ? -9.616 -6.968 -10.739 1.00 48.91 120 SER A O 1
ATOM 920 N N . GLU A 1 121 ? -10.067 -6.047 -12.737 1.00 50.78 121 GLU A N 1
ATOM 921 C CA . GLU A 1 121 ? -9.361 -7.040 -13.569 1.00 50.78 121 GLU A CA 1
ATOM 922 C C . GLU A 1 121 ? -8.106 -6.464 -14.254 1.00 50.78 121 GLU A C 1
ATOM 924 O O . GLU A 1 121 ? -7.769 -5.287 -14.114 1.00 50.78 121 GLU A O 1
ATOM 929 N N . LEU A 1 122 ? -7.363 -7.334 -14.949 1.00 52.59 122 LEU A N 1
ATOM 930 C CA . LEU A 1 122 ? -6.190 -6.963 -15.743 1.00 52.59 122 LEU A CA 1
ATOM 931 C C . LEU A 1 122 ? -6.557 -5.910 -16.811 1.00 52.59 122 LEU A C 1
ATOM 933 O O . LEU A 1 122 ? -7.663 -5.915 -17.331 1.00 52.59 122 LEU A O 1
ATOM 937 N N . ALA A 1 123 ? -5.590 -5.054 -17.151 1.00 53.47 123 ALA A N 1
ATOM 938 C CA . ALA A 1 123 ? -5.726 -3.735 -17.785 1.00 53.47 123 ALA A CA 1
ATOM 939 C C . ALA A 1 123 ? -6.415 -3.607 -19.169 1.00 53.47 123 ALA A C 1
ATOM 941 O O . ALA A 1 123 ? -6.334 -2.528 -19.752 1.00 53.47 123 ALA A O 1
ATOM 942 N N . ASP A 1 124 ? -7.041 -4.648 -19.721 1.00 47.59 124 ASP A N 1
ATOM 943 C CA . ASP A 1 124 ? -7.667 -4.589 -21.050 1.00 47.59 124 ASP A CA 1
ATOM 944 C C . ASP A 1 124 ? -8.866 -3.625 -21.054 1.00 47.59 124 ASP A C 1
ATOM 946 O O . ASP A 1 124 ? -9.839 -3.820 -20.328 1.00 47.59 124 ASP A O 1
ATOM 950 N N . GLY A 1 125 ? -8.760 -2.539 -21.824 1.00 50.50 125 GLY A N 1
ATOM 951 C CA . GLY A 1 125 ? -9.755 -1.465 -21.870 1.00 50.50 125 GLY A CA 1
ATOM 952 C C . GLY A 1 125 ? -9.816 -0.577 -20.621 1.00 50.50 125 GLY A C 1
ATOM 953 O O . GLY A 1 125 ? -10.788 0.156 -20.457 1.00 50.50 125 GLY A O 1
ATOM 954 N N . ALA A 1 126 ? -8.815 -0.624 -19.733 1.00 55.72 126 ALA A N 1
ATOM 955 C CA . ALA A 1 126 ? -8.789 0.230 -18.547 1.00 55.72 126 ALA A CA 1
ATOM 956 C C . ALA A 1 126 ? -8.654 1.717 -18.921 1.00 55.72 126 ALA A C 1
ATOM 958 O O . ALA A 1 126 ? -7.832 2.083 -19.762 1.00 55.72 126 ALA A O 1
ATOM 959 N N . ASP A 1 127 ? -9.381 2.598 -18.230 1.00 54.12 127 ASP A N 1
ATOM 960 C CA . ASP A 1 127 ? -9.239 4.044 -18.439 1.00 54.12 127 ASP A CA 1
ATOM 961 C C . ASP A 1 127 ? -7.815 4.518 -18.108 1.00 54.12 127 ASP A C 1
ATOM 963 O O . ASP A 1 127 ? -7.255 5.362 -18.803 1.00 54.12 127 ASP A O 1
ATOM 967 N N . MET A 1 128 ? -7.183 3.942 -17.076 1.00 50.78 128 MET A N 1
ATOM 968 C CA . MET A 1 128 ? -5.821 4.287 -16.668 1.00 50.78 128 MET A CA 1
ATOM 969 C C . MET A 1 128 ? -4.996 3.062 -16.263 1.00 50.78 128 MET A C 1
ATOM 971 O O . MET A 1 128 ? -5.379 2.301 -15.376 1.00 50.78 128 MET A O 1
ATOM 975 N N . LEU A 1 129 ? -3.797 2.935 -16.836 1.00 58.97 129 LEU A N 1
ATOM 976 C CA . LEU A 1 129 ? -2.786 1.957 -16.436 1.00 58.97 129 LEU A CA 1
ATOM 977 C C . LEU A 1 129 ? -1.620 2.636 -15.716 1.00 58.97 129 LEU A C 1
ATOM 979 O O . LEU A 1 129 ? -0.916 3.465 -16.292 1.00 58.97 129 LEU A O 1
ATOM 983 N N . VAL A 1 130 ? -1.349 2.228 -14.475 1.00 59.81 130 VAL A N 1
ATOM 984 C CA . VAL A 1 130 ? -0.097 2.559 -13.777 1.00 59.81 130 VAL A CA 1
ATOM 985 C C . VAL A 1 130 ? 0.841 1.364 -13.876 1.00 59.81 130 VAL A C 1
ATOM 987 O O . VAL A 1 130 ? 0.568 0.303 -13.322 1.00 59.81 130 VAL A O 1
ATOM 990 N N . ILE A 1 131 ? 1.965 1.538 -14.570 1.00 57.16 131 ILE A N 1
ATOM 991 C CA . ILE A 1 131 ? 2.923 0.463 -14.836 1.00 57.16 131 ILE A CA 1
ATOM 992 C C . ILE A 1 131 ? 4.344 0.874 -14.431 1.00 57.16 131 ILE A C 1
ATOM 994 O O . ILE A 1 131 ? 4.799 2.004 -14.636 1.00 57.16 131 ILE A O 1
ATOM 998 N N . GLY A 1 132 ? 5.066 -0.052 -13.799 1.00 55.59 132 GLY A N 1
ATOM 999 C CA . GLY A 1 132 ? 6.463 0.161 -13.427 1.00 55.59 132 GLY A CA 1
ATOM 1000 C C . GLY A 1 132 ? 7.366 0.167 -14.661 1.00 55.59 132 GLY A C 1
ATOM 1001 O O . GLY A 1 132 ? 7.317 -0.764 -15.456 1.00 55.59 132 GLY A O 1
ATOM 1002 N N . ALA A 1 133 ? 8.220 1.182 -14.801 1.00 59.66 133 ALA A N 1
ATOM 1003 C CA . ALA A 1 133 ? 9.193 1.295 -15.889 1.00 59.66 133 ALA A CA 1
ATOM 1004 C C . ALA A 1 133 ? 10.566 1.635 -15.307 1.00 59.66 133 ALA A C 1
ATOM 1006 O O . ALA A 1 133 ? 10.996 2.786 -15.272 1.00 59.66 133 ALA A O 1
ATOM 1007 N N . THR A 1 134 ? 11.249 0.632 -14.768 1.00 59.59 134 THR A N 1
ATOM 1008 C CA . THR A 1 134 ? 12.441 0.861 -13.948 1.00 59.59 134 THR A CA 1
ATOM 1009 C C . THR A 1 134 ? 13.643 1.328 -14.757 1.00 59.59 134 THR A C 1
ATOM 1011 O O . THR A 1 134 ? 14.428 2.126 -14.240 1.00 59.59 134 THR A O 1
ATOM 1014 N N . PHE A 1 135 ? 13.751 0.866 -16.001 1.00 58.38 135 PHE A N 1
ATOM 1015 C CA . PHE A 1 135 ? 14.933 1.012 -16.842 1.00 58.38 135 PHE A CA 1
ATOM 1016 C C . PHE A 1 135 ? 14.664 1.834 -18.106 1.00 58.38 135 PHE A C 1
ATOM 1018 O O . PHE A 1 135 ? 13.533 1.931 -18.598 1.00 58.38 135 PHE A O 1
ATOM 1025 N N . LEU A 1 136 ? 15.722 2.432 -18.652 1.00 68.12 136 LEU A N 1
ATOM 1026 C CA . LEU A 1 136 ? 15.666 3.080 -19.959 1.00 68.12 136 LEU A CA 1
ATOM 1027 C C . LEU A 1 136 ? 15.678 2.022 -21.067 1.00 68.12 136 LEU A C 1
ATOM 1029 O O . LEU A 1 136 ? 16.047 0.873 -20.848 1.00 68.12 136 LEU A O 1
ATOM 1033 N N . ALA A 1 137 ? 15.281 2.404 -2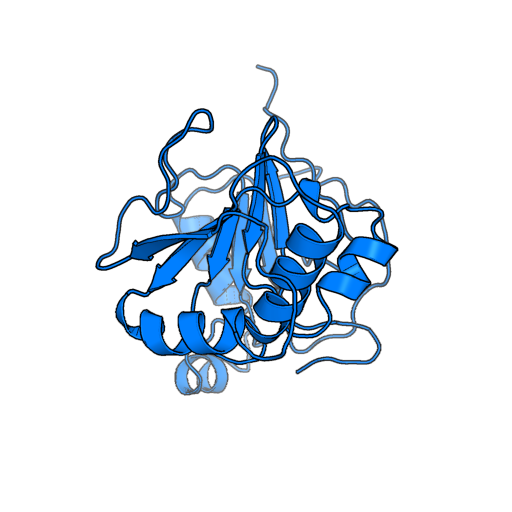2.281 1.00 63.25 137 ALA A N 1
ATOM 1034 C CA . ALA A 1 137 ? 15.193 1.464 -23.402 1.00 63.25 137 ALA A CA 1
ATOM 1035 C C . ALA A 1 137 ? 16.538 0.807 -23.775 1.00 63.25 137 ALA A C 1
ATOM 1037 O O . ALA A 1 137 ? 16.531 -0.253 -24.383 1.00 63.25 137 ALA A O 1
ATOM 1038 N N . HIS A 1 138 ? 17.673 1.426 -23.433 1.00 69.38 138 HIS A N 1
ATOM 1039 C CA . HIS A 1 138 ? 19.003 0.847 -23.658 1.00 69.38 138 HIS A CA 1
ATOM 1040 C C . HIS A 1 138 ? 19.452 -0.115 -22.545 1.00 69.38 138 HIS A C 1
ATOM 1042 O O . HIS A 1 138 ? 20.443 -0.810 -22.725 1.00 69.38 138 HIS A O 1
ATOM 1048 N N . ASP A 1 139 ? 18.722 -0.181 -21.429 1.00 71.31 139 ASP A N 1
ATOM 1049 C CA . ASP A 1 139 ? 19.013 -1.037 -20.271 1.00 71.31 139 ASP A CA 1
ATOM 1050 C C . ASP A 1 139 ? 18.113 -2.289 -20.248 1.00 71.31 139 ASP A C 1
ATOM 1052 O O . ASP A 1 139 ? 17.801 -2.833 -19.187 1.00 71.31 139 ASP A O 1
ATOM 1056 N N . GLU A 1 140 ? 17.646 -2.745 -21.412 1.00 71.88 140 GLU A N 1
ATOM 1057 C CA . GLU A 1 140 ? 16.709 -3.870 -21.528 1.00 71.88 140 GLU A CA 1
ATOM 1058 C C . GLU A 1 140 ? 17.252 -5.157 -20.889 1.00 71.88 140 GLU A C 1
ATOM 1060 O O . GLU A 1 140 ? 16.532 -5.827 -20.148 1.00 71.88 140 GLU A O 1
ATOM 1065 N N . ASP A 1 141 ? 18.544 -5.443 -21.059 1.00 69.00 141 ASP A N 1
ATOM 1066 C CA . ASP A 1 141 ? 19.195 -6.604 -20.441 1.00 69.00 141 ASP A CA 1
ATOM 1067 C C . ASP A 1 141 ? 19.152 -6.561 -18.905 1.00 69.00 141 ASP A C 1
ATOM 1069 O O . ASP A 1 141 ? 19.031 -7.596 -18.244 1.00 69.00 141 ASP A O 1
ATOM 1073 N N . LEU A 1 142 ? 19.243 -5.364 -18.315 1.00 67.44 142 LEU A N 1
ATOM 1074 C CA . LEU A 1 142 ? 19.110 -5.174 -16.870 1.00 67.44 142 LEU A CA 1
ATOM 1075 C C . LEU A 1 142 ? 17.648 -5.302 -16.441 1.00 67.44 142 LEU A C 1
ATOM 1077 O O . LEU A 1 142 ? 17.371 -5.922 -15.415 1.00 67.44 142 LEU A O 1
ATOM 1081 N N . ALA A 1 143 ? 16.718 -4.773 -17.239 1.00 55.41 143 ALA A N 1
ATOM 1082 C CA . ALA A 1 143 ? 15.289 -4.911 -16.998 1.00 55.41 143 ALA A CA 1
ATOM 1083 C C . ALA A 1 143 ? 14.888 -6.390 -16.916 1.00 55.41 143 ALA A C 1
ATOM 1085 O O . ALA A 1 143 ? 14.356 -6.817 -15.893 1.00 55.41 143 ALA A O 1
ATOM 1086 N N . VAL A 1 144 ? 15.268 -7.196 -17.911 1.00 63.94 144 VAL A N 1
ATOM 1087 C CA . VAL A 1 144 ? 15.005 -8.642 -17.930 1.00 63.94 144 VAL A CA 1
ATOM 1088 C C . VAL A 1 144 ? 15.662 -9.340 -16.740 1.00 63.94 144 VAL A C 1
ATOM 1090 O O . VAL A 1 144 ? 15.004 -10.089 -16.018 1.00 63.94 144 VAL A O 1
ATOM 1093 N N . ARG A 1 145 ? 16.947 -9.065 -16.485 1.00 62.25 145 ARG A N 1
ATOM 1094 C CA . ARG A 1 145 ? 17.709 -9.708 -15.402 1.00 62.25 145 ARG A CA 1
ATOM 1095 C C . ARG A 1 145 ? 17.099 -9.482 -14.018 1.00 62.25 145 ARG A C 1
ATOM 1097 O O . ARG A 1 145 ? 17.191 -10.366 -13.170 1.00 62.25 145 ARG A O 1
ATOM 1104 N N . TYR A 1 146 ? 16.511 -8.312 -13.785 1.00 60.53 146 TYR A N 1
ATOM 1105 C CA . TYR A 1 146 ? 15.933 -7.937 -12.495 1.00 60.53 146 TYR A CA 1
ATOM 1106 C C . TYR A 1 146 ? 14.399 -8.023 -12.457 1.00 60.53 146 TYR A C 1
ATOM 1108 O O . TYR A 1 146 ? 13.803 -7.598 -11.471 1.00 60.53 146 TYR A O 1
ATOM 1116 N N . GLY A 1 147 ? 13.755 -8.586 -13.489 1.00 53.72 147 GLY A N 1
ATOM 1117 C CA . GLY A 1 147 ? 12.297 -8.758 -13.525 1.00 53.72 147 GLY A CA 1
ATOM 1118 C C . GLY A 1 147 ? 11.521 -7.438 -13.604 1.00 53.72 147 GLY A C 1
ATOM 1119 O O . GLY A 1 147 ? 10.455 -7.302 -13.010 1.00 53.72 147 GLY A O 1
ATOM 1120 N N . HIS A 1 148 ? 12.070 -6.450 -14.305 1.00 70.75 148 HIS A N 1
ATOM 1121 C CA . HIS A 1 148 ? 11.486 -5.130 -14.516 1.00 70.75 148 HIS A CA 1
ATOM 1122 C C . HIS A 1 148 ? 11.220 -4.863 -16.003 1.00 70.75 148 HIS A C 1
ATOM 1124 O O . HIS A 1 148 ? 11.710 -5.571 -16.878 1.00 70.75 148 HIS A O 1
ATOM 1130 N N . LEU A 1 149 ? 10.475 -3.793 -16.286 1.00 53.56 149 LEU A N 1
ATOM 1131 C CA . LEU A 1 149 ? 10.235 -3.301 -17.642 1.00 53.56 149 LEU A CA 1
ATOM 1132 C C . LEU A 1 149 ? 11.067 -2.049 -17.924 1.00 53.56 149 LEU A C 1
ATOM 1134 O O . LEU A 1 149 ? 11.344 -1.237 -17.031 1.00 53.56 149 LEU A O 1
ATOM 1138 N N . THR A 1 150 ? 11.412 -1.860 -19.192 1.00 65.00 150 THR A N 1
ATOM 1139 C CA . THR A 1 150 ? 11.835 -0.558 -19.708 1.00 65.00 150 THR A CA 1
ATOM 1140 C C . THR A 1 150 ? 10.625 0.344 -19.956 1.00 65.00 150 THR A C 1
ATOM 1142 O O . THR A 1 150 ? 9.505 -0.133 -20.135 1.00 65.00 150 THR A O 1
ATOM 1145 N N . ALA A 1 151 ? 10.842 1.659 -20.053 1.00 63.59 151 ALA A N 1
ATOM 1146 C CA . ALA A 1 151 ? 9.788 2.595 -20.467 1.00 63.59 151 ALA A CA 1
ATOM 1147 C C . ALA A 1 151 ? 9.149 2.225 -21.822 1.00 63.59 151 ALA A C 1
ATOM 1149 O O . ALA A 1 151 ? 7.944 2.385 -21.994 1.00 63.59 151 ALA A O 1
ATOM 1150 N N . ARG A 1 152 ? 9.934 1.676 -22.764 1.00 64.31 152 ARG A N 1
ATOM 1151 C CA . ARG A 1 152 ? 9.428 1.210 -24.066 1.00 64.31 152 ARG A CA 1
ATOM 1152 C C . ARG A 1 152 ? 8.527 -0.016 -23.915 1.00 64.31 152 ARG A C 1
ATOM 1154 O O . ARG A 1 152 ? 7.470 -0.062 -24.531 1.00 64.31 152 ARG A O 1
ATOM 1161 N N . GLN A 1 153 ? 8.929 -0.987 -23.098 1.00 61.66 153 GLN A N 1
ATOM 1162 C CA . GLN A 1 153 ? 8.126 -2.185 -22.846 1.00 61.66 153 GLN A CA 1
ATOM 1163 C C . GLN A 1 153 ? 6.829 -1.834 -22.101 1.00 61.66 153 GLN A C 1
ATOM 1165 O O . GLN A 1 153 ? 5.764 -2.297 -22.488 1.00 61.66 153 GLN A O 1
ATOM 1170 N N . ALA A 1 154 ? 6.896 -0.947 -21.104 1.00 60.03 154 ALA A N 1
ATOM 1171 C CA . ALA A 1 154 ? 5.725 -0.435 -20.397 1.00 60.03 154 ALA A CA 1
ATOM 1172 C C . ALA A 1 154 ? 4.735 0.286 -21.334 1.00 60.03 154 ALA A C 1
ATOM 1174 O O . ALA A 1 154 ? 3.530 0.059 -21.250 1.00 60.03 154 ALA A O 1
ATOM 1175 N N . ALA A 1 155 ? 5.240 1.101 -22.267 1.00 60.44 155 ALA A N 1
ATOM 1176 C CA . ALA A 1 155 ? 4.419 1.740 -23.296 1.00 60.44 155 ALA A CA 1
ATOM 1177 C C . ALA A 1 155 ? 3.792 0.721 -24.267 1.00 60.44 155 ALA A C 1
ATOM 1179 O O . ALA A 1 155 ? 2.639 0.877 -24.655 1.00 60.44 155 ALA A O 1
ATOM 1180 N N . GLY A 1 156 ? 4.526 -0.336 -24.630 1.00 58.84 156 GLY A N 1
ATOM 1181 C CA . GLY A 1 156 ? 4.010 -1.426 -25.462 1.00 58.84 156 GLY A CA 1
ATOM 1182 C C . GLY A 1 156 ? 2.871 -2.198 -24.793 1.00 58.84 156 GLY A C 1
ATOM 1183 O O . GLY A 1 156 ? 1.877 -2.492 -25.448 1.00 58.84 156 GLY A O 1
ATOM 1184 N N . VAL A 1 157 ? 2.980 -2.464 -23.487 1.00 60.12 157 VAL A N 1
ATOM 1185 C CA . VAL A 1 157 ? 1.900 -3.079 -22.694 1.00 60.12 157 VAL A CA 1
ATOM 1186 C C . VAL A 1 157 ? 0.673 -2.169 -22.657 1.00 60.12 157 VAL A C 1
ATOM 1188 O O . VAL A 1 157 ? -0.424 -2.631 -22.940 1.00 60.12 157 VAL A O 1
ATOM 1191 N N . ALA A 1 158 ? 0.852 -0.873 -22.385 1.00 60.16 158 ALA A N 1
ATOM 1192 C CA . ALA A 1 158 ? -0.255 0.083 -22.382 1.00 60.16 158 ALA A CA 1
ATOM 1193 C C . ALA A 1 158 ? -0.989 0.134 -23.733 1.00 60.16 158 ALA A C 1
ATOM 1195 O O . ALA A 1 158 ? -2.214 0.059 -23.773 1.00 60.16 158 ALA A O 1
ATOM 1196 N N . ALA A 1 159 ? -0.241 0.192 -24.838 1.00 61.62 159 ALA A N 1
ATOM 1197 C CA . ALA A 1 159 ? -0.813 0.190 -26.181 1.00 61.62 159 ALA A CA 1
ATOM 1198 C C . ALA A 1 159 ? -1.553 -1.119 -26.504 1.00 61.62 159 ALA A C 1
ATOM 1200 O O . ALA A 1 159 ? -2.622 -1.079 -27.107 1.00 61.62 159 ALA A O 1
ATOM 1201 N N . ALA A 1 160 ? -1.013 -2.269 -26.088 1.00 55.91 160 ALA A N 1
ATOM 1202 C CA . ALA A 1 160 ? -1.658 -3.567 -26.287 1.00 55.91 160 ALA A CA 1
ATOM 1203 C C . ALA A 1 160 ? -2.958 -3.718 -25.479 1.00 55.91 160 ALA A C 1
ATOM 1205 O O . ALA A 1 160 ? -3.855 -4.427 -25.919 1.00 55.91 160 ALA A O 1
ATOM 1206 N N . CYS A 1 161 ? -3.059 -3.044 -24.332 1.00 56.25 161 CYS A N 1
ATOM 1207 C CA . CYS A 1 161 ? -4.245 -3.031 -23.476 1.00 56.25 161 CYS A CA 1
ATOM 1208 C C . CYS A 1 161 ? -5.296 -1.981 -23.881 1.00 56.25 161 CYS A C 1
ATOM 1210 O O . CYS A 1 161 ? -6.333 -1.894 -23.233 1.00 56.25 161 CYS A O 1
ATOM 1212 N N . GLY A 1 162 ? -5.037 -1.154 -24.903 1.00 56.69 162 GLY A N 1
ATOM 1213 C CA . GLY A 1 162 ? -6.005 -0.165 -25.395 1.00 56.69 162 GLY A CA 1
ATOM 1214 C C . GLY A 1 162 ? -6.397 0.918 -24.380 1.00 56.69 162 GLY A C 1
ATOM 1215 O O . GLY A 1 162 ? -7.508 1.433 -24.452 1.00 56.69 162 GLY A O 1
ATOM 1216 N N . VAL A 1 163 ? -5.518 1.246 -23.426 1.00 52.31 163 VAL A N 1
ATOM 1217 C CA . VAL A 1 163 ? -5.841 2.174 -22.328 1.00 52.31 163 VAL A CA 1
ATOM 1218 C C . VAL A 1 163 ? -5.838 3.636 -22.774 1.00 52.31 163 VAL A C 1
ATOM 1220 O O . VAL A 1 163 ? -4.973 4.048 -23.549 1.00 52.31 163 VAL A O 1
ATOM 1223 N N . ALA A 1 164 ? -6.765 4.435 -22.241 1.00 50.66 164 ALA A N 1
ATOM 1224 C CA . ALA A 1 164 ? -6.854 5.867 -22.546 1.00 50.66 164 ALA A CA 1
ATOM 1225 C C . ALA A 1 164 ? -5.687 6.666 -21.927 1.00 50.66 164 ALA A C 1
ATOM 1227 O O . ALA A 1 164 ? -5.145 7.583 -22.549 1.00 50.66 164 ALA A O 1
ATOM 1228 N N . TYR A 1 165 ? -5.237 6.275 -20.727 1.00 45.25 165 TYR A N 1
ATOM 1229 C CA . TYR A 1 165 ? -4.134 6.918 -20.010 1.00 45.25 165 TYR A CA 1
ATOM 1230 C C . TYR A 1 165 ? -3.098 5.903 -19.511 1.00 45.25 165 TYR A C 1
ATOM 1232 O O . TYR A 1 165 ? -3.437 4.873 -18.929 1.00 45.25 165 TYR A O 1
ATOM 1240 N N . ALA A 1 166 ? -1.806 6.212 -19.662 1.00 45.66 166 ALA A N 1
ATOM 1241 C CA . ALA A 1 166 ? -0.724 5.374 -19.141 1.00 45.66 166 ALA A CA 1
ATOM 1242 C C . ALA A 1 166 ? 0.270 6.188 -18.304 1.00 45.66 166 ALA A C 1
ATOM 1244 O O . ALA A 1 166 ? 0.892 7.130 -18.789 1.00 45.66 166 ALA A O 1
ATOM 1245 N N . GLY A 1 167 ? 0.466 5.806 -17.043 1.00 51.06 167 GLY A N 1
ATOM 1246 C CA . GLY A 1 167 ? 1.507 6.343 -16.171 1.00 51.06 167 GLY A CA 1
ATOM 1247 C C . GLY A 1 167 ? 2.683 5.373 -16.060 1.00 51.06 167 GLY A C 1
ATOM 1248 O O . GLY A 1 167 ? 2.532 4.303 -15.472 1.00 51.06 167 GLY A O 1
ATOM 1249 N N . ALA A 1 168 ? 3.868 5.742 -16.562 1.00 49.97 168 ALA A N 1
ATOM 1250 C CA . ALA A 1 168 ? 5.088 4.948 -16.376 1.00 49.97 168 ALA A CA 1
ATOM 1251 C C . ALA A 1 168 ? 5.943 5.514 -15.242 1.00 49.97 168 ALA A C 1
ATOM 1253 O O . ALA A 1 168 ? 6.420 6.651 -15.289 1.00 49.97 168 ALA A O 1
ATOM 1254 N N . ARG A 1 169 ? 6.204 4.707 -14.211 1.00 55.62 169 ARG A N 1
ATOM 1255 C CA . ARG A 1 169 ? 7.076 5.131 -13.109 1.00 55.62 169 ARG A CA 1
ATOM 1256 C C . ARG A 1 169 ? 8.546 4.846 -13.423 1.00 55.62 169 ARG A C 1
ATOM 1258 O O . ARG A 1 169 ? 8.995 3.714 -13.252 1.00 55.62 169 ARG A O 1
ATOM 1265 N N . ALA A 1 170 ? 9.303 5.884 -13.784 1.00 50.50 170 ALA A N 1
ATOM 1266 C CA . ALA A 1 170 ? 10.760 5.816 -13.926 1.00 50.50 170 ALA A CA 1
ATOM 1267 C C . ALA A 1 170 ? 11.480 5.893 -12.565 1.00 50.50 170 ALA A C 1
ATOM 1269 O O . ALA A 1 170 ? 11.374 6.889 -11.845 1.00 50.50 170 ALA A O 1
ATOM 1270 N N . THR A 1 171 ? 12.232 4.846 -12.206 1.00 49.44 171 THR A N 1
ATOM 1271 C CA . THR A 1 171 ? 12.997 4.781 -10.938 1.00 49.44 171 THR A CA 1
ATOM 1272 C C . THR A 1 171 ? 14.407 5.376 -11.041 1.00 49.44 171 THR A C 1
ATOM 1274 O O . THR A 1 171 ? 14.954 5.797 -10.022 1.00 49.44 171 THR A O 1
ATOM 1277 N N . LEU A 1 172 ? 14.983 5.449 -12.247 1.00 40.41 172 LEU A N 1
ATOM 1278 C CA . LEU A 1 172 ? 16.271 6.086 -12.547 1.00 40.41 172 LEU A CA 1
ATOM 1279 C C . LEU A 1 172 ? 16.037 7.382 -13.338 1.00 40.41 172 LEU A C 1
ATOM 1281 O O . LEU A 1 172 ? 16.024 7.398 -14.562 1.00 40.41 172 LEU A O 1
ATOM 1285 N N . GLY A 1 173 ? 15.803 8.486 -12.628 1.00 38.50 173 GLY A N 1
ATOM 1286 C CA . GLY A 1 173 ? 15.621 9.800 -13.243 1.00 38.50 173 GLY A CA 1
ATOM 1287 C C . GLY A 1 173 ? 15.297 10.882 -12.218 1.00 38.50 173 GLY A C 1
ATOM 1288 O O . GLY A 1 173 ? 14.659 10.619 -11.195 1.00 38.50 173 GLY A O 1
ATOM 1289 N N . ARG A 1 174 ? 15.759 12.110 -12.482 1.00 32.59 174 ARG A N 1
ATOM 1290 C CA . ARG A 1 174 ? 15.469 13.299 -11.666 1.00 32.59 174 ARG A CA 1
ATOM 1291 C C . ARG A 1 174 ? 13.946 13.448 -11.559 1.00 32.59 174 ARG A C 1
ATOM 1293 O O . ARG A 1 174 ? 13.270 13.515 -12.580 1.00 32.59 174 ARG A O 1
ATOM 1300 N N . ALA A 1 175 ? 13.394 13.452 -10.345 1.00 35.78 175 ALA A N 1
ATOM 1301 C CA . ALA A 1 175 ? 11.990 13.809 -10.166 1.00 35.78 175 ALA A CA 1
ATOM 1302 C C . ALA A 1 175 ? 11.804 15.276 -10.555 1.00 35.78 175 ALA A C 1
ATOM 1304 O O . ALA A 1 175 ? 12.548 16.138 -10.084 1.00 35.78 175 ALA A O 1
ATOM 1305 N N . LEU A 1 176 ? 10.813 15.541 -11.400 1.00 36.53 176 LEU A N 1
ATOM 1306 C CA . LEU A 1 176 ? 10.215 16.862 -11.486 1.00 36.53 176 LEU A CA 1
ATOM 1307 C C . LEU A 1 176 ? 9.402 17.045 -10.198 1.00 36.53 176 LEU A C 1
ATOM 1309 O O . LEU A 1 176 ? 8.656 16.153 -9.793 1.00 36.53 176 LEU A O 1
ATOM 1313 N N . SER A 1 177 ? 9.649 18.139 -9.486 1.00 34.09 177 SER A N 1
ATOM 1314 C CA . SER A 1 177 ? 8.927 18.485 -8.266 1.00 34.09 177 SER A CA 1
ATOM 1315 C C . SER A 1 177 ? 7.566 19.081 -8.612 1.00 34.09 177 SER A C 1
ATOM 1317 O O . SER A 1 177 ? 7.535 20.055 -9.357 1.00 34.09 177 SER A O 1
ATOM 1319 N N . GLY A 1 178 ? 6.510 18.527 -8.007 1.00 38.25 178 GLY A N 1
ATOM 1320 C CA . GLY A 1 178 ? 5.235 19.165 -7.668 1.00 38.25 178 GLY A CA 1
ATOM 1321 C C . GLY A 1 178 ? 4.564 20.021 -8.740 1.00 38.25 178 GLY A C 1
ATOM 1322 O O . GLY A 1 178 ? 4.892 21.195 -8.902 1.00 38.25 178 GLY A O 1
ATOM 1323 N N . GLY A 1 179 ? 3.521 19.472 -9.358 1.00 37.16 179 GLY A N 1
ATOM 1324 C CA . GLY A 1 179 ? 2.518 20.239 -10.088 1.00 37.16 179 GLY A CA 1
ATOM 1325 C C . GLY A 1 179 ? 1.199 19.474 -10.160 1.00 37.16 179 GLY A C 1
ATOM 1326 O O . GLY A 1 179 ? 1.195 18.251 -10.275 1.00 37.16 179 GLY A O 1
ATOM 1327 N N . LYS A 1 180 ? 0.064 20.186 -10.116 1.00 33.72 180 LYS A N 1
ATOM 1328 C CA . LYS A 1 180 ? -1.211 19.612 -10.566 1.00 33.72 180 LYS A CA 1
ATOM 1329 C C . LYS A 1 180 ? -1.057 19.295 -12.049 1.00 33.72 180 LYS A C 1
ATOM 1331 O O . LYS A 1 180 ? -0.976 20.212 -12.864 1.00 33.72 180 LYS A O 1
ATOM 1336 N N . SER A 1 181 ? -0.969 18.016 -12.380 1.00 39.00 181 SER A N 1
ATOM 1337 C CA . SER A 1 181 ? -0.823 17.560 -13.754 1.00 39.00 181 SER A CA 1
ATOM 1338 C C . SER A 1 181 ? -2.185 17.061 -14.211 1.00 39.00 181 SER A C 1
ATOM 1340 O O . SER A 1 181 ? -2.593 15.954 -13.881 1.00 39.00 181 SER A O 1
ATOM 1342 N N . HIS A 1 182 ? -2.923 17.889 -14.948 1.00 35.16 182 HIS A N 1
ATOM 1343 C CA . HIS A 1 182 ? -4.098 17.397 -15.657 1.00 35.16 182 HIS A CA 1
ATOM 1344 C C . HIS A 1 182 ? -3.612 16.551 -16.835 1.00 35.16 182 HIS A C 1
ATOM 1346 O O . HIS A 1 182 ? -2.905 17.062 -17.705 1.00 35.16 182 HIS A O 1
ATOM 1352 N N . ALA A 1 183 ? -3.982 15.270 -16.870 1.00 39.91 183 ALA A N 1
ATOM 1353 C CA . ALA A 1 183 ? -3.862 14.476 -18.084 1.00 39.91 183 ALA A CA 1
ATOM 1354 C C . ALA A 1 183 ? -4.854 15.044 -19.112 1.00 39.91 183 ALA A C 1
ATOM 1356 O O . ALA A 1 183 ? -6.034 14.712 -19.112 1.00 39.91 183 ALA A O 1
ATOM 1357 N N . GLN A 1 184 ? -4.397 15.987 -19.935 1.00 32.19 184 GLN A N 1
ATOM 1358 C CA . GLN A 1 184 ? -5.121 16.426 -21.123 1.00 32.19 184 GLN A CA 1
ATOM 1359 C C . GLN A 1 184 ? -4.461 15.778 -22.341 1.00 32.19 184 GLN A C 1
ATOM 1361 O O . GLN A 1 184 ? -3.407 16.226 -22.787 1.00 32.19 184 GLN A O 1
ATOM 1366 N N . GLY A 1 185 ? -5.097 14.721 -22.851 1.00 37.28 185 GLY A N 1
ATOM 1367 C CA . GLY A 1 185 ? -4.736 14.029 -24.092 1.00 37.28 185 GLY A CA 1
ATOM 1368 C C . GLY A 1 185 ? -4.297 12.574 -23.912 1.00 37.28 185 GLY A C 1
ATOM 1369 O O . GLY A 1 185 ? -3.792 12.195 -22.855 1.00 37.28 185 GLY A O 1
ATOM 1370 N N . ASP A 1 186 ? -4.482 11.786 -24.974 1.00 34.97 186 ASP A N 1
ATOM 1371 C CA . ASP A 1 186 ? -3.971 10.419 -25.108 1.00 34.97 186 ASP A CA 1
ATOM 1372 C C . ASP A 1 186 ? -2.439 10.436 -24.980 1.00 34.97 186 ASP A C 1
ATOM 1374 O O . ASP A 1 186 ? -1.749 11.133 -25.735 1.00 34.97 186 ASP A O 1
ATOM 1378 N N . GLY A 1 187 ? -1.868 9.690 -24.029 1.00 51.69 187 GLY A N 1
ATOM 1379 C CA . GLY A 1 187 ? -0.411 9.630 -23.913 1.00 51.69 187 GLY A CA 1
ATOM 1380 C C . GLY A 1 187 ? 0.165 9.042 -22.628 1.00 51.69 187 GLY A C 1
ATOM 1381 O O . GLY A 1 187 ? -0.493 8.909 -21.597 1.00 51.69 187 GLY A O 1
ATOM 1382 N N . LEU A 1 188 ? 1.455 8.703 -22.717 1.00 50.88 188 LEU A N 1
ATOM 1383 C CA . LEU A 1 188 ? 2.276 8.239 -21.604 1.00 50.88 188 LEU A CA 1
ATOM 1384 C C . LEU A 1 188 ? 2.746 9.422 -20.741 1.00 50.88 188 LEU A C 1
ATOM 1386 O O . LEU A 1 188 ? 3.465 10.295 -21.227 1.00 50.88 188 LEU A O 1
ATOM 1390 N N . PHE A 1 189 ? 2.424 9.411 -19.448 1.00 59.66 189 PHE A N 1
ATOM 1391 C CA . PHE A 1 189 ? 2.862 10.409 -18.468 1.00 59.66 189 PHE A CA 1
ATOM 1392 C C . PHE A 1 189 ? 3.843 9.822 -17.436 1.00 59.66 189 PHE A C 1
ATOM 1394 O O . PHE A 1 189 ? 3.797 8.636 -17.102 1.00 59.66 189 PHE A O 1
ATOM 1401 N N . LEU A 1 190 ? 4.750 10.659 -16.917 1.00 56.03 190 LEU A N 1
ATOM 1402 C CA . LEU A 1 190 ? 5.740 10.290 -15.897 1.00 56.03 190 LEU A CA 1
ATOM 1403 C C . LEU A 1 190 ? 5.394 10.960 -14.553 1.00 56.03 190 LEU A C 1
ATOM 1405 O O . LEU A 1 190 ? 5.837 12.087 -14.321 1.00 56.03 190 LEU A O 1
ATOM 1409 N N . PRO A 1 191 ? 4.671 10.288 -13.638 1.00 59.62 191 PRO A N 1
ATOM 1410 C CA . PRO A 1 191 ? 4.222 10.915 -12.399 1.00 59.62 191 PRO A CA 1
ATOM 1411 C C . PRO A 1 191 ? 5.371 11.320 -11.459 1.00 59.62 191 PRO A C 1
ATOM 1413 O O . PRO A 1 191 ? 6.326 10.563 -11.192 1.00 59.62 191 PRO A O 1
ATOM 1416 N N . GLY A 1 192 ? 5.270 12.546 -10.951 1.00 58.78 192 GLY A N 1
ATOM 1417 C CA . GLY A 1 192 ? 6.029 13.118 -9.846 1.00 58.78 192 GLY A CA 1
ATOM 1418 C C . GLY A 1 192 ? 5.486 12.702 -8.477 1.00 58.78 192 GLY A C 1
ATOM 1419 O O . GLY A 1 192 ? 4.491 11.991 -8.352 1.00 58.78 192 GLY A O 1
ATOM 1420 N N . VAL A 1 193 ? 6.192 13.095 -7.415 1.00 64.81 193 VAL A N 1
ATOM 1421 C CA . VAL A 1 193 ? 5.717 12.873 -6.041 1.00 64.81 193 VAL A CA 1
ATOM 1422 C C . VAL A 1 193 ? 4.651 13.916 -5.715 1.00 64.81 193 VAL A C 1
ATOM 1424 O O . VAL A 1 193 ? 4.944 15.108 -5.780 1.00 64.81 193 VAL A O 1
ATOM 1427 N N . GLY A 1 194 ? 3.463 13.459 -5.313 1.00 57.78 194 GLY A N 1
ATOM 1428 C CA . GLY A 1 194 ? 2.343 14.330 -4.938 1.00 57.78 194 GLY A CA 1
ATOM 1429 C C . GLY A 1 194 ? 1.496 14.819 -6.114 1.00 57.78 194 GLY A C 1
ATOM 1430 O O . GLY A 1 194 ? 0.631 15.664 -5.908 1.00 57.78 194 GLY A O 1
ATOM 1431 N N . ASP A 1 195 ? 1.732 14.304 -7.323 1.00 68.38 195 ASP A N 1
ATOM 1432 C CA . ASP A 1 195 ? 0.887 14.603 -8.477 1.00 68.38 195 ASP A CA 1
ATOM 1433 C C . ASP A 1 195 ? -0.497 13.961 -8.297 1.00 68.38 195 ASP A C 1
ATOM 1435 O O . ASP A 1 195 ? -0.612 12.785 -7.946 1.00 68.38 195 ASP A O 1
ATOM 1439 N N . GLU A 1 196 ? -1.543 14.731 -8.587 1.00 63.84 196 GLU A N 1
ATOM 1440 C CA . GLU A 1 196 ? -2.918 14.246 -8.704 1.00 63.84 196 GLU A CA 1
ATOM 1441 C C . GLU A 1 196 ? -3.292 14.187 -10.184 1.00 63.84 196 GLU A C 1
ATOM 1443 O O . GLU A 1 196 ? -3.116 15.171 -10.905 1.00 63.84 196 GLU A O 1
ATOM 1448 N N . VAL A 1 197 ? -3.825 13.048 -10.624 1.00 61.38 197 VAL A N 1
ATOM 1449 C CA . VAL A 1 197 ? -4.323 12.851 -11.989 1.00 61.38 197 VAL A CA 1
ATOM 1450 C C . VAL A 1 197 ? -5.804 12.508 -11.894 1.00 61.38 197 VAL A C 1
ATOM 1452 O O . VAL A 1 197 ? -6.169 11.501 -11.294 1.00 61.38 197 VAL A O 1
ATOM 1455 N N . GLY A 1 198 ? -6.658 13.362 -12.456 1.00 58.28 198 GLY A N 1
ATOM 1456 C CA . GLY A 1 198 ? -8.084 13.077 -12.593 1.00 58.28 198 GLY A CA 1
ATOM 1457 C C . GLY A 1 198 ? -8.343 12.288 -13.871 1.00 58.28 198 GLY A C 1
ATOM 1458 O O . GLY A 1 198 ? -7.946 12.737 -14.944 1.00 58.28 198 GLY A O 1
ATOM 1459 N N . VAL A 1 199 ? -9.018 11.148 -13.753 1.00 57.75 199 VAL A N 1
ATOM 1460 C CA . VAL A 1 199 ? -9.545 10.383 -14.889 1.00 57.75 199 VAL A CA 1
ATOM 1461 C C . VAL A 1 199 ? -11.021 10.751 -14.998 1.00 57.75 199 VAL A C 1
ATOM 1463 O O . VAL A 1 199 ? -11.828 10.355 -14.163 1.00 57.75 199 VAL A O 1
ATOM 1466 N N . GLY A 1 200 ? -11.354 11.630 -15.941 1.00 49.06 200 GLY A N 1
ATOM 1467 C CA . GLY A 1 200 ? -12.731 12.040 -16.209 1.00 49.06 200 GLY A CA 1
ATOM 1468 C C . GLY A 1 200 ? -13.252 11.333 -17.451 1.00 49.06 200 GLY A C 1
ATOM 1469 O O . GLY A 1 200 ? -12.516 11.204 -18.427 1.00 49.06 200 GLY A O 1
ATOM 1470 N N . GLY A 1 201 ? -14.515 10.907 -17.429 1.00 40.72 201 GLY A N 1
ATOM 1471 C CA . GLY A 1 201 ? -15.175 10.387 -18.620 1.00 40.72 201 GLY A CA 1
ATOM 1472 C C . GLY A 1 201 ? -15.169 11.421 -19.746 1.00 40.72 201 GLY A C 1
ATOM 1473 O O . GLY A 1 201 ? -15.415 12.609 -19.517 1.00 40.72 201 GLY A O 1
ATOM 1474 N N . LEU A 1 202 ? -14.921 10.956 -20.971 1.00 38.22 202 LEU A N 1
ATOM 1475 C CA . LEU A 1 202 ? -15.433 11.618 -22.164 1.00 38.22 202 LEU A CA 1
ATOM 1476 C C . LEU A 1 202 ? -16.939 11.801 -21.942 1.00 38.22 202 LEU A C 1
ATOM 1478 O O . LEU A 1 202 ? -17.701 10.841 -21.997 1.00 38.22 202 LEU A O 1
ATOM 1482 N N . ALA A 1 203 ? -17.368 13.017 -21.615 1.00 32.06 203 ALA A N 1
ATOM 1483 C CA . ALA A 1 203 ? -18.772 13.363 -21.714 1.00 32.06 203 ALA A CA 1
ATOM 1484 C C . ALA A 1 203 ? -19.136 13.300 -23.204 1.00 32.06 203 ALA A C 1
ATOM 1486 O O . ALA A 1 203 ? -18.745 14.180 -23.975 1.00 32.06 203 ALA A O 1
ATOM 1487 N N . GLY A 1 204 ? -19.828 12.231 -23.591 1.00 31.05 204 GLY A N 1
ATOM 1488 C CA . GLY A 1 204 ? -20.375 11.987 -24.921 1.00 31.05 204 GLY A CA 1
ATOM 1489 C C . GLY A 1 204 ? -21.470 10.943 -24.847 1.00 31.05 204 GLY A C 1
ATOM 1490 O O . GLY A 1 204 ? -21.122 9.778 -24.568 1.00 31.05 204 GLY A O 1
#

Secondary structure (DSSP, 8-state):
--BTTB-SS-EEEEETTEEEEE---TTHHHHHHHTT--GGG-SEEE-S---HHHHTTHHHHHHHHHHTT-SSPEEEEEEGGGHHHHHHHHTSS-----S-EEEEEE-SSS-S-EETTEE---STT-SEEEEEE-B-TT-HHHHHHTT--BHHHHHHHHHHTT-SEEEEEESSSPPPB-------SSEEE---BT----------

Organism: NCBI:txid1534348

Foldseek 3Di:
DADPFGAFDWDWDDDPQATAIFQDAPCNVVLCVVLVHALLNAQEYAYADPDRSRQLCVCVSQQRCVVVVNPHAYEYEEAPVCVVVNVCSVPVDDHPRRHHYHYDHDDDADFRDADPRGTDHPLQAAQEEEAEAAAAPVCCVVCVVVVHHHPVVQVVSCVVSVYQYYEYEYPPDDADDDDADEPDGRDYDHDGRSHDYDRDDPPD

pLDDT: mean 73.0, std 20.66, range [31.05, 98.0]

Sequence (204 aa):
MPTRYRNHNGYLLRWDDEGLLFDPGGGTRCQMVLAGVPASAVNRLCLTHFHGYHCLGVPGIIQRSSLDRVDHPISAHFPASGAQHFARLRHASIFYDTVGVREEPIEAAGPVAVGAFGVSELADGADMLVIGATFLAHDEDLAVRYGHLTARQAAGVAAACGVAYAGARATLGRALSGGKSHAQGDGLFLPGVGDEVGVGGLAG

InterPro domains:
  IPR001279 Metallo-beta-lactamase [PF00753] (6-104)
  IPR036866 Ribonuclease Z/Hydroxyacylglutathione hydrolase-like [G3DSA:3.60.15.10] (1-116)
  IPR036866 Ribonuclease Z/Hydroxyacylglutathione hydrolase-like [G3DSA:3.60.15.10] (117-166)
  IPR036866 Ribonuclease Z/Hydroxyacylglutathione hydrolase-like [SSF56281] (1-165)

Radius of gyration: 17.07 Å; chains: 1; bounding box: 40×37×46 Å